Protein AF-A0A3B0PZ25-F1 (afdb_monomer_lite)

Secondary structure (DSSP, 8-state):
----------------------------PPPPPPPPPPPPPPPPPPPPPPPPPPPPP----------------------HHHHHHHHHHHHHHHHHHHHHHHHTTHHHHHHTTTT-HHHHHHHHHHHHHHHHHHH-TT--HHHHHHHHHHHHHHHHHHHHHHHHHHHHTHHHHHHHHHHHHHHHHHHHHHHH--SGGGHHHHHHHHHHHHHHHHHHHH-SS-TT--PPPHHHHHHHHHHHHHHT-HHHHHHHHHHHHHHHT-------GGG----SSS-SPPPTT------SS-TT-S--

Foldseek 3Di:
DDDDDDDDPPPPPPDPPDPPPDDDDDDDDDDDDDDDDDDDDDDDDDDDDDDDDDDDDDDDDDDDDDDDDDDDDDDPDPPVVVVVVVVQVVLQVVLLVLLVVLLVCLVVLLVVCLQAAQLSVQLVVLSVLSVVLSPDPPRHSVNSNVSSVSNVVSSVCSVVVVVVCCVVCVLLVVLLVLLVVLVVVLVVLLVVQPDPLCVVLNVQLCVLCVVSVVLVVCGQNHNVRDGDDSVVSVVSSVSNCVSSPPVVSVVSVVVSVCVVVDDDDDDDPVPDDDDDDPDDDPDPPDDDPDPPDDPPDPPD

Sequence (300 aa):
MKRKNILKFVSLLGIGSFVMLAAASCTQASTPTPTPTPTPTPTPTPTPTPNPEPKPNPGGGDTNNPPSGGMNGVDTNPGGGQGMMNATNQELVNAKKALSDLIGGESKTVELYADYAKIKADLTSAYAVAKTTSDSSTSTLDQVKTATSTLQTAINTAASDKEKFDQQNSQLLMAYKVLKDTLNKKEAIVMSLNQEKYSAILSEINAASSTAEEIVKQTLNPVNGNLPVVATLNAENTKILEAIKEEKINSEKSNADLFANYQLYKLDRTKLMSEGSNNTKQPGNYSFVAYASDIASPNW

Organism: Mycoplasmoides gallisepticum (NCBI:txid2096)

Structure (mmCIF, N/CA/C/O backbone):
data_AF-A0A3B0PZ25-F1
#
_entry.id   AF-A0A3B0PZ25-F1
#
loop_
_atom_site.group_PDB
_atom_site.id
_atom_site.type_symbol
_atom_site.label_atom_id
_atom_site.label_alt_id
_atom_site.label_comp_id
_atom_site.label_asym_id
_atom_site.label_entity_id
_atom_site.label_seq_id
_atom_site.pdbx_PDB_ins_code
_atom_site.Cartn_x
_atom_site.Cartn_y
_atom_site.Cartn_z
_atom_site.occupancy
_atom_site.B_iso_or_equiv
_atom_site.auth_seq_id
_atom_site.auth_comp_id
_atom_site.auth_asym_id
_atom_site.auth_atom_id
_atom_site.pdbx_PDB_model_num
ATOM 1 N N . MET A 1 1 ? -23.157 -48.059 17.971 1.00 41.38 1 MET A N 1
ATOM 2 C CA . MET A 1 1 ? -21.740 -47.635 17.884 1.00 41.38 1 MET A CA 1
ATOM 3 C C . MET A 1 1 ? -21.658 -46.325 17.111 1.00 41.38 1 MET A C 1
ATOM 5 O O . MET A 1 1 ? -22.152 -46.261 15.995 1.00 41.38 1 MET A O 1
ATOM 9 N N . LYS A 1 2 ? -21.111 -45.275 17.737 1.00 45.06 2 LYS A N 1
ATOM 10 C CA . LYS A 1 2 ? -20.964 -43.918 17.182 1.00 45.06 2 LYS A CA 1
ATOM 11 C C . LYS A 1 2 ? -19.983 -43.922 16.000 1.00 45.06 2 LYS A C 1
ATOM 13 O O . LYS A 1 2 ? -18.874 -44.424 16.156 1.00 45.06 2 LYS A O 1
ATOM 18 N N . ARG A 1 3 ? -20.335 -43.298 14.872 1.00 43.19 3 ARG A N 1
ATOM 19 C CA . ARG A 1 3 ? -19.356 -42.856 13.864 1.00 43.19 3 ARG A CA 1
ATOM 20 C C . ARG A 1 3 ? -19.432 -41.336 13.753 1.00 43.19 3 ARG A C 1
ATOM 22 O O . ARG A 1 3 ? -20.505 -40.773 13.577 1.00 43.19 3 ARG A O 1
ATOM 29 N N . LYS A 1 4 ? -18.286 -40.700 13.998 1.00 46.97 4 LYS A N 1
ATOM 30 C CA . LYS A 1 4 ? -18.075 -39.252 14.028 1.00 46.97 4 LYS A CA 1
ATOM 31 C C . LYS A 1 4 ? -18.011 -38.716 12.596 1.00 46.97 4 LYS A C 1
ATOM 33 O O . LYS A 1 4 ? -17.232 -39.228 11.797 1.00 46.97 4 LYS A O 1
ATOM 38 N N . ASN A 1 5 ? -18.775 -37.663 12.319 1.00 38.50 5 ASN A N 1
ATOM 39 C CA . ASN A 1 5 ? -18.601 -36.812 11.146 1.00 38.50 5 ASN A CA 1
ATOM 40 C C . ASN A 1 5 ? -17.310 -35.995 11.314 1.00 38.50 5 ASN A C 1
ATOM 42 O O . ASN A 1 5 ? -17.211 -35.210 12.255 1.00 38.50 5 ASN A O 1
ATOM 46 N N . ILE A 1 6 ? -16.339 -36.160 10.410 1.00 49.34 6 ILE A N 1
ATOM 47 C CA . ILE A 1 6 ? -15.282 -35.165 10.195 1.00 49.34 6 ILE A CA 1
ATOM 48 C C . ILE A 1 6 ? -15.697 -34.326 8.987 1.00 49.34 6 ILE A C 1
ATOM 50 O O . ILE A 1 6 ? -15.677 -34.763 7.838 1.00 49.34 6 ILE A O 1
ATOM 54 N N . LEU A 1 7 ? -16.147 -33.117 9.303 1.00 33.41 7 LEU A N 1
ATOM 55 C CA . LEU A 1 7 ? -16.393 -32.027 8.378 1.00 33.41 7 LEU A CA 1
ATOM 56 C C . LEU A 1 7 ? -15.020 -31.483 7.961 1.00 33.41 7 LEU A C 1
ATOM 58 O O . LEU A 1 7 ? -14.337 -30.841 8.757 1.00 33.41 7 LEU A O 1
ATOM 62 N N . LYS A 1 8 ? -14.572 -31.791 6.741 1.00 37.50 8 LYS A N 1
ATOM 63 C CA . LYS A 1 8 ? -13.398 -31.129 6.164 1.00 37.50 8 LYS A CA 1
ATOM 64 C C . LYS A 1 8 ? -13.836 -29.752 5.668 1.00 37.50 8 LYS A C 1
ATOM 66 O O . LYS A 1 8 ? -14.523 -29.652 4.658 1.00 37.50 8 LYS A O 1
ATOM 71 N N . PHE A 1 9 ? -13.437 -28.710 6.394 1.00 36.94 9 PHE A N 1
ATOM 72 C CA . PHE A 1 9 ? -13.411 -27.338 5.897 1.00 36.94 9 PHE A CA 1
ATOM 73 C C . PHE A 1 9 ? -12.482 -27.289 4.680 1.00 36.94 9 PHE A C 1
ATOM 75 O O . PHE A 1 9 ? -11.259 -27.305 4.817 1.00 36.94 9 PHE A O 1
ATOM 82 N N . VAL A 1 10 ? -13.059 -27.267 3.480 1.00 42.78 10 VAL A N 1
ATOM 83 C CA . VAL A 1 10 ? -12.335 -26.827 2.290 1.00 42.78 10 VAL A CA 1
ATOM 84 C C . VAL A 1 10 ? -12.277 -25.307 2.379 1.00 42.78 10 VAL A C 1
ATOM 86 O O . VAL A 1 10 ? -13.275 -24.617 2.194 1.00 42.78 10 VAL A O 1
ATOM 89 N N . SER A 1 11 ? -11.097 -24.819 2.755 1.00 37.53 11 SER A N 1
ATOM 90 C CA . SER A 1 11 ? -10.676 -23.428 2.639 1.00 37.53 11 SER A CA 1
ATOM 91 C C . SER A 1 11 ? -10.906 -22.954 1.204 1.00 37.53 11 SER A C 1
ATOM 93 O O . SER A 1 11 ? -10.182 -23.343 0.289 1.00 37.53 11 SER A O 1
ATOM 95 N N . LEU A 1 12 ? -11.941 -22.139 1.004 1.00 36.78 12 LEU A N 1
ATOM 96 C CA . LEU A 1 12 ? -12.205 -21.447 -0.251 1.00 36.78 12 LEU A CA 1
ATOM 97 C C . LEU A 1 12 ? -11.454 -20.107 -0.239 1.00 36.78 12 LEU A C 1
ATOM 99 O O . LEU A 1 12 ? -12.048 -19.033 -0.234 1.00 36.78 12 LEU A O 1
ATOM 103 N N . LEU A 1 13 ? -10.123 -20.179 -0.218 1.00 38.78 13 LEU A N 1
ATOM 104 C CA . LEU A 1 13 ? -9.269 -19.099 -0.707 1.00 38.78 13 LEU A CA 1
ATOM 105 C C . LEU A 1 13 ? -9.360 -19.143 -2.237 1.00 38.78 13 LEU A C 1
ATOM 107 O O . LEU A 1 13 ? -8.574 -19.795 -2.918 1.00 38.78 13 LEU A O 1
ATOM 111 N N . GLY A 1 14 ? -10.420 -18.525 -2.756 1.00 31.28 14 GLY A N 1
ATOM 112 C CA . GLY A 1 14 ? -10.656 -18.343 -4.181 1.00 31.28 14 GLY A CA 1
ATOM 113 C C . GLY A 1 14 ? -9.655 -17.346 -4.743 1.00 31.28 14 GLY A C 1
ATOM 114 O O . GLY A 1 14 ? -9.852 -16.137 -4.679 1.00 31.28 14 GLY A O 1
ATOM 115 N N . ILE A 1 15 ? -8.569 -17.889 -5.276 1.00 49.47 15 ILE A N 1
ATOM 116 C CA . ILE A 1 15 ? -7.560 -17.215 -6.079 1.00 49.47 15 ILE A CA 1
ATOM 117 C C . ILE A 1 15 ? -8.266 -16.693 -7.337 1.00 49.47 15 ILE A C 1
ATOM 119 O O . ILE A 1 15 ? -8.502 -17.436 -8.285 1.00 49.47 15 ILE A O 1
ATOM 123 N N . GLY A 1 16 ? -8.635 -15.416 -7.348 1.00 28.44 16 GLY A N 1
ATOM 124 C CA . GLY A 1 16 ? -9.106 -14.720 -8.544 1.00 28.44 16 GLY A CA 1
ATOM 125 C C . GLY A 1 16 ? -7.936 -14.300 -9.429 1.00 28.44 16 GLY A C 1
ATOM 126 O O . GLY A 1 16 ? -7.765 -13.116 -9.690 1.00 28.44 16 GLY A O 1
ATOM 127 N N . SER A 1 17 ? -7.101 -15.253 -9.847 1.00 44.41 17 SER A N 1
ATOM 128 C CA . SER A 1 17 ? -6.136 -15.047 -10.927 1.00 44.41 17 SER A CA 1
ATOM 129 C C . SER A 1 17 ? -6.852 -15.363 -12.237 1.00 44.41 17 SER A C 1
ATOM 131 O O . SER A 1 17 ? -6.875 -16.500 -12.698 1.00 44.41 17 SER A O 1
ATOM 133 N N . PHE A 1 18 ? -7.514 -14.355 -12.800 1.00 34.34 18 PHE A N 1
ATOM 134 C CA . PHE A 1 18 ? -8.002 -14.415 -14.171 1.00 34.34 18 PHE A CA 1
ATOM 135 C C . PHE A 1 18 ? -6.958 -13.767 -15.071 1.00 34.34 18 PHE A C 1
ATOM 137 O O . PHE A 1 18 ? -6.924 -12.551 -15.245 1.00 34.34 18 PHE A O 1
ATOM 144 N N . VAL A 1 19 ? -6.102 -14.605 -15.654 1.00 42.47 19 VAL A N 1
ATOM 145 C CA . VAL A 1 19 ? -5.421 -14.279 -16.907 1.00 42.47 19 VAL A CA 1
ATOM 146 C C . VAL A 1 19 ? -6.505 -14.239 -17.984 1.00 42.47 19 VAL A C 1
ATOM 148 O O . VAL A 1 19 ? -6.947 -15.271 -18.483 1.00 42.47 19 VAL A O 1
ATOM 151 N N . MET A 1 20 ? -6.984 -13.038 -18.298 1.00 40.00 20 MET A N 1
ATOM 152 C CA . MET A 1 20 ? -7.797 -12.788 -19.486 1.00 40.00 20 MET A CA 1
ATOM 153 C C . MET A 1 20 ? -6.865 -12.724 -20.698 1.00 40.00 20 MET A C 1
ATOM 155 O O . MET A 1 20 ? -6.216 -11.712 -20.956 1.00 40.00 20 MET A O 1
ATOM 159 N N . LEU A 1 21 ? -6.817 -13.825 -21.447 1.00 43.06 21 LEU A N 1
ATOM 160 C CA . LEU A 1 21 ? -6.397 -13.845 -22.843 1.00 43.06 21 LEU A CA 1
ATOM 161 C C . LEU A 1 21 ? -7.448 -13.067 -23.654 1.00 43.06 21 LEU A C 1
ATOM 163 O O . LEU A 1 21 ? -8.495 -13.609 -24.005 1.00 43.06 21 LEU A O 1
ATOM 167 N N . ALA A 1 22 ? -7.204 -11.780 -23.896 1.00 37.84 22 ALA A N 1
ATOM 168 C CA . ALA A 1 22 ? -8.099 -10.942 -24.684 1.00 37.84 22 ALA A CA 1
ATOM 169 C C . ALA A 1 22 ? -7.850 -11.167 -26.183 1.00 37.84 22 ALA A C 1
ATOM 171 O O . ALA A 1 22 ? -6.863 -10.702 -26.751 1.00 37.84 22 ALA A O 1
ATOM 172 N N . ALA A 1 23 ? -8.776 -11.881 -26.822 1.00 37.44 23 ALA A N 1
ATOM 173 C CA . ALA A 1 23 ? -8.985 -11.800 -28.258 1.00 37.44 23 ALA A CA 1
ATOM 174 C C . ALA A 1 23 ? -9.422 -10.370 -28.621 1.00 37.44 23 ALA A C 1
ATOM 176 O O . ALA A 1 23 ? -10.307 -9.800 -27.981 1.00 37.44 23 ALA A O 1
ATOM 177 N N . ALA A 1 24 ? -8.800 -9.796 -29.650 1.00 45.59 24 ALA A N 1
ATOM 178 C CA . ALA A 1 24 ? -9.158 -8.493 -30.188 1.00 45.59 24 ALA A CA 1
ATOM 179 C C . ALA A 1 24 ? -10.625 -8.489 -30.655 1.00 45.59 24 ALA A C 1
ATOM 181 O O . ALA A 1 24 ? -11.015 -9.220 -31.563 1.00 45.59 24 ALA A O 1
ATOM 182 N N . SER A 1 25 ? -11.449 -7.648 -30.040 1.00 41.09 25 SER A N 1
ATOM 183 C CA . SER A 1 25 ? -12.743 -7.239 -30.582 1.00 41.09 25 SER A CA 1
ATOM 184 C C . SER A 1 25 ? -12.907 -5.750 -30.323 1.00 41.09 25 SER A C 1
ATOM 186 O O . SER A 1 25 ? -12.974 -5.299 -29.183 1.00 41.09 25 SER A O 1
ATOM 188 N N . CYS A 1 26 ? -12.891 -4.980 -31.409 1.00 46.94 26 CYS A N 1
ATOM 189 C CA . CYS A 1 26 ? -13.075 -3.539 -31.406 1.00 46.94 26 CYS A CA 1
ATOM 190 C C . CYS A 1 26 ? -14.488 -3.187 -30.927 1.00 46.94 26 CYS A C 1
ATOM 192 O O . CYS A 1 26 ? -15.454 -3.329 -31.672 1.00 46.94 26 CYS A O 1
ATOM 194 N N . THR A 1 27 ? -14.602 -2.658 -29.714 1.00 46.72 27 THR A N 1
ATOM 195 C CA . THR A 1 27 ? -15.778 -1.902 -29.273 1.00 46.72 27 THR A CA 1
ATOM 196 C C . THR A 1 27 ? -15.322 -0.505 -28.879 1.00 46.72 27 THR A C 1
ATOM 198 O O . THR A 1 27 ? -14.552 -0.345 -27.934 1.00 46.72 27 THR A O 1
ATOM 201 N N . GLN A 1 28 ? -15.758 0.502 -29.641 1.00 51.31 28 GLN A N 1
ATOM 202 C CA . GLN A 1 28 ? -15.502 1.914 -29.359 1.00 51.31 28 GLN A CA 1
ATOM 203 C C . GLN A 1 28 ? -16.098 2.275 -27.993 1.00 51.31 28 GLN A C 1
ATOM 205 O O . GLN A 1 28 ? -17.314 2.221 -27.812 1.00 51.31 28 GLN A O 1
ATOM 210 N N . ALA A 1 29 ? -15.243 2.632 -27.036 1.00 51.38 29 ALA A N 1
ATOM 211 C CA . ALA A 1 29 ? -15.665 3.174 -25.753 1.00 51.38 29 ALA A CA 1
ATOM 212 C C . ALA A 1 29 ? -15.976 4.668 -25.920 1.00 51.38 29 ALA A C 1
ATOM 214 O O . ALA A 1 29 ? -15.112 5.457 -26.299 1.00 51.38 29 ALA A O 1
ATOM 215 N N . SER A 1 30 ? -17.223 5.050 -25.647 1.00 55.06 30 SER A N 1
ATOM 216 C CA . SER A 1 30 ? -17.663 6.441 -25.572 1.00 55.06 30 SER A CA 1
ATOM 217 C C . SER A 1 30 ? -16.922 7.173 -24.452 1.00 55.06 30 SER A C 1
ATOM 219 O O . SER A 1 30 ? -16.984 6.767 -23.291 1.00 55.06 30 SER A O 1
ATOM 221 N N . THR A 1 31 ? -16.240 8.258 -24.805 1.00 65.88 31 THR A N 1
ATOM 222 C CA . THR A 1 31 ? -15.552 9.171 -23.890 1.00 65.88 31 THR A CA 1
ATOM 223 C C . THR A 1 31 ? -16.550 9.802 -22.909 1.00 65.88 31 THR A C 1
ATOM 225 O O . THR A 1 31 ? -17.523 10.411 -23.357 1.00 65.88 31 THR A O 1
ATOM 228 N N . PRO A 1 32 ? -16.349 9.691 -21.582 1.00 59.75 32 PRO A N 1
ATOM 229 C CA . PRO A 1 32 ? -17.205 10.372 -20.620 1.00 59.75 32 PRO A CA 1
ATOM 230 C C . PRO A 1 32 ? -16.958 11.887 -20.651 1.00 59.75 32 PRO A C 1
ATOM 232 O O . PRO A 1 32 ? -15.817 12.352 -20.624 1.00 59.75 32 PRO A O 1
ATOM 235 N N . THR A 1 33 ? -18.044 12.657 -20.700 1.00 64.19 33 THR A N 1
ATOM 236 C CA . THR A 1 33 ? -18.041 14.121 -20.596 1.00 64.19 33 THR A CA 1
ATOM 237 C C . THR A 1 33 ? -17.522 14.545 -19.215 1.00 64.19 33 THR A C 1
ATOM 239 O O . THR A 1 33 ? -18.000 14.009 -18.214 1.00 64.19 33 THR A O 1
ATOM 242 N N . PRO A 1 34 ? -16.576 15.497 -19.116 1.00 67.06 34 PRO A N 1
ATOM 243 C CA . PRO A 1 34 ? -16.050 15.938 -17.829 1.00 67.06 34 PRO A CA 1
ATOM 244 C C . PRO A 1 34 ? -17.137 16.625 -16.992 1.00 67.06 34 PRO A C 1
ATOM 246 O O . PRO A 1 34 ? -17.779 17.580 -17.432 1.00 67.06 34 PRO A O 1
ATOM 249 N N . THR A 1 35 ? -17.322 16.137 -15.767 1.00 66.62 35 THR A N 1
ATOM 250 C CA . THR A 1 35 ? -18.183 16.752 -14.752 1.00 66.62 35 THR A CA 1
ATOM 251 C C . THR A 1 35 ? -17.533 18.049 -14.258 1.00 66.62 35 THR A C 1
ATOM 253 O O . THR A 1 35 ? -16.350 18.022 -13.909 1.00 66.62 35 THR A O 1
ATOM 256 N N . PRO A 1 36 ? -18.251 19.186 -14.209 1.00 71.12 36 PRO A N 1
ATOM 257 C CA . PRO A 1 36 ? -17.683 20.441 -13.730 1.00 71.12 36 PRO A CA 1
ATOM 258 C C . PRO A 1 36 ? -17.260 20.329 -12.261 1.00 71.12 36 PRO A C 1
ATOM 260 O O . PRO A 1 36 ? -18.027 19.884 -11.405 1.00 71.12 36 PRO A O 1
ATOM 263 N N . THR A 1 37 ? -16.030 20.752 -11.981 1.00 70.81 37 THR A N 1
ATOM 264 C CA . THR A 1 37 ? -15.460 20.811 -10.634 1.00 70.81 37 THR A CA 1
ATOM 265 C C . THR A 1 37 ? -16.228 21.834 -9.790 1.00 70.81 37 THR A C 1
ATOM 267 O O . THR A 1 37 ? -16.365 22.981 -10.226 1.00 70.81 37 THR A O 1
ATOM 270 N N . PRO A 1 38 ? -16.728 21.475 -8.593 1.00 69.44 38 PRO A N 1
ATOM 271 C CA . PRO A 1 38 ? -17.403 22.427 -7.722 1.00 69.44 38 PRO A CA 1
ATOM 272 C C . PRO A 1 38 ? -16.429 23.513 -7.249 1.00 69.44 38 PRO A C 1
ATOM 274 O O . PRO A 1 38 ? -15.342 23.229 -6.744 1.00 69.44 38 PRO A O 1
ATOM 277 N N . THR A 1 39 ? -16.840 24.767 -7.419 1.00 71.31 39 THR A N 1
ATOM 278 C CA . THR A 1 39 ? -16.127 25.957 -6.950 1.00 71.31 39 THR A CA 1
ATOM 279 C C . THR A 1 39 ? -16.045 25.946 -5.418 1.00 71.31 39 THR A C 1
ATOM 281 O O . THR A 1 39 ? -17.066 25.698 -4.772 1.00 71.31 39 THR A O 1
ATOM 284 N N . PRO A 1 40 ? -14.878 26.219 -4.805 1.00 73.12 40 PRO A N 1
ATOM 285 C CA . PRO A 1 40 ? -14.757 26.249 -3.352 1.00 73.12 40 PRO A CA 1
ATOM 286 C C . PRO A 1 40 ? -15.623 27.363 -2.754 1.00 73.12 40 PRO A C 1
ATOM 288 O O . PRO A 1 40 ? -15.497 28.538 -3.104 1.00 73.12 40 PRO A O 1
ATOM 291 N N . THR A 1 41 ? -16.504 26.977 -1.834 1.00 70.50 41 THR A N 1
ATOM 292 C CA . THR A 1 41 ? -17.321 27.890 -1.032 1.00 70.50 41 THR A CA 1
ATOM 293 C C . THR A 1 41 ? -16.414 28.664 -0.068 1.00 70.50 41 THR A C 1
ATOM 295 O O . THR A 1 41 ? -15.588 28.037 0.600 1.00 70.50 41 THR A O 1
ATOM 298 N N . PRO A 1 42 ? -16.532 30.001 0.037 1.00 74.62 42 PRO A N 1
ATOM 299 C CA . PRO A 1 42 ? -15.708 30.786 0.948 1.00 74.62 42 PRO A CA 1
ATOM 300 C C . PRO A 1 42 ? -15.934 30.364 2.402 1.00 74.62 42 PRO A C 1
ATOM 302 O O . PRO A 1 42 ? -17.068 30.220 2.863 1.00 74.62 42 PRO A O 1
ATOM 305 N N . THR A 1 43 ? -14.830 30.176 3.121 1.00 69.12 43 THR A N 1
ATOM 306 C CA . THR A 1 43 ? -14.812 29.837 4.543 1.00 69.12 43 THR A CA 1
ATOM 307 C C . THR A 1 43 ? -15.411 30.991 5.357 1.00 69.12 43 THR A C 1
ATOM 309 O O . THR A 1 43 ? -14.936 32.122 5.220 1.00 69.12 43 THR A O 1
ATOM 312 N N . PRO A 1 44 ? -16.432 30.757 6.202 1.00 73.31 44 PRO A N 1
ATOM 313 C CA . PRO A 1 44 ? -16.992 31.806 7.042 1.00 73.31 44 PRO A CA 1
ATOM 314 C C . PRO A 1 44 ? -15.962 32.290 8.068 1.00 73.31 44 PRO A C 1
ATOM 316 O O . PRO A 1 44 ? -15.313 31.502 8.758 1.00 73.31 44 PRO A O 1
ATOM 319 N N . THR A 1 45 ? -15.829 33.611 8.157 1.00 68.75 45 THR A N 1
ATOM 320 C CA . THR A 1 45 ? -14.996 34.320 9.128 1.00 68.75 45 THR A CA 1
ATOM 321 C C . THR A 1 45 ? -15.486 34.029 10.553 1.00 68.75 45 THR A C 1
ATOM 323 O O . THR A 1 45 ? -16.693 34.112 10.795 1.00 68.75 45 THR A O 1
ATOM 326 N N . PRO A 1 46 ? -14.602 33.706 11.514 1.00 71.75 46 PRO A N 1
ATOM 327 C CA . PRO A 1 46 ? -15.014 33.441 12.886 1.00 71.75 46 PRO A CA 1
ATOM 328 C C . PRO A 1 46 ? -15.626 34.692 13.530 1.00 71.75 46 PRO A C 1
ATOM 330 O O . PRO A 1 46 ? -15.008 35.755 13.588 1.00 71.75 46 PRO A O 1
ATOM 333 N N . THR A 1 47 ? -16.851 34.545 14.032 1.00 65.69 47 THR A N 1
ATOM 334 C CA . THR A 1 47 ? -17.521 35.520 14.899 1.00 65.69 47 THR A CA 1
ATOM 335 C C . THR A 1 47 ? -16.763 35.666 16.223 1.00 65.69 47 THR A C 1
ATOM 337 O O . THR A 1 47 ? -16.416 34.648 16.828 1.00 65.69 47 THR A O 1
ATOM 340 N N . PRO A 1 48 ? -16.518 36.897 16.707 1.00 69.81 48 PRO A N 1
ATOM 341 C CA . PRO A 1 48 ? -15.841 37.125 17.978 1.00 69.81 48 PRO A CA 1
ATOM 342 C C . PRO A 1 48 ? -16.656 36.569 19.153 1.00 69.81 48 PRO A C 1
ATOM 344 O O . PRO A 1 48 ? -17.867 36.768 19.251 1.00 69.81 48 PRO A O 1
ATOM 347 N N . THR A 1 49 ? -15.965 35.874 20.052 1.00 61.41 49 THR A N 1
ATOM 348 C CA . THR A 1 49 ? -16.492 35.349 21.316 1.00 61.41 49 THR A CA 1
ATOM 349 C C . THR A 1 49 ? -16.961 36.480 22.241 1.00 61.41 49 THR A C 1
ATOM 351 O O . THR A 1 49 ? -16.189 37.416 22.472 1.00 61.41 49 THR A O 1
ATOM 354 N N . PRO A 1 50 ? -18.177 36.399 22.816 1.00 65.75 50 PRO A N 1
ATOM 355 C CA . PRO A 1 50 ? -18.638 37.338 23.834 1.00 65.75 50 PRO A CA 1
ATOM 356 C C . PRO A 1 50 ? -17.760 37.303 25.093 1.00 65.75 50 PRO A C 1
ATOM 358 O O . PRO A 1 50 ? -17.361 36.239 25.568 1.00 65.75 50 PRO A O 1
ATOM 361 N N . ASN A 1 51 ? -17.483 38.495 25.619 1.00 62.22 51 ASN A N 1
ATOM 362 C CA . ASN A 1 51 ? -16.759 38.759 26.861 1.00 62.22 51 ASN A CA 1
ATOM 363 C C . ASN A 1 51 ? -17.459 38.099 28.073 1.00 62.22 51 ASN A C 1
ATOM 365 O O . ASN A 1 51 ? -18.681 38.214 28.176 1.00 62.22 51 ASN A O 1
ATOM 369 N N . PRO A 1 52 ? -16.739 37.444 29.004 1.00 65.88 52 PRO A N 1
ATOM 370 C CA . PRO A 1 52 ? -17.345 36.907 30.220 1.00 65.88 52 PRO A CA 1
ATOM 371 C C . PRO A 1 52 ? -17.912 38.015 31.125 1.00 65.88 52 PRO A C 1
ATOM 373 O O . PRO A 1 52 ? -17.235 38.994 31.441 1.00 65.88 52 PRO A O 1
ATOM 376 N N . GLU A 1 53 ? -19.165 37.833 31.551 1.00 62.81 53 GLU A N 1
ATOM 377 C CA . GLU A 1 53 ? -19.846 38.684 32.533 1.00 62.81 53 GLU A CA 1
ATOM 378 C C . GLU A 1 53 ? -19.145 38.662 33.910 1.00 62.81 53 GLU A C 1
ATOM 380 O O . GLU A 1 53 ? -18.584 37.635 34.313 1.00 62.81 53 GLU A O 1
ATOM 385 N N . PRO A 1 54 ? -19.184 39.775 34.672 1.00 60.75 54 PRO A N 1
ATOM 386 C CA . PRO A 1 54 ? -18.588 39.844 35.999 1.00 60.75 54 PRO A CA 1
ATOM 387 C C . PRO A 1 54 ? -19.347 38.995 37.029 1.00 60.75 54 PRO A C 1
ATOM 389 O O . PRO A 1 54 ? -20.571 39.022 37.134 1.00 60.75 54 PRO A O 1
ATOM 392 N N . LYS A 1 55 ? -18.573 38.280 37.846 1.00 55.09 55 LYS A N 1
ATOM 393 C CA . LYS A 1 55 ? -19.019 37.440 38.965 1.00 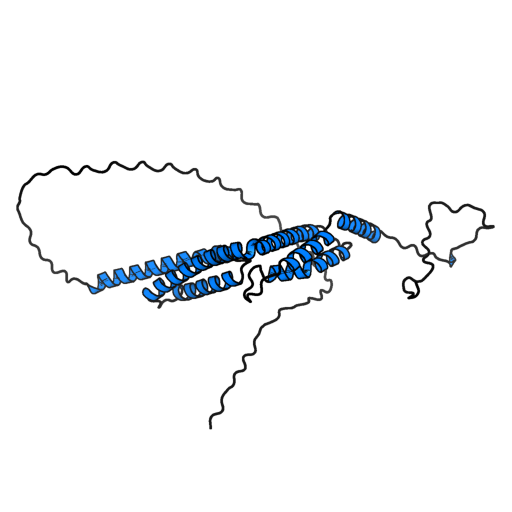55.09 55 LYS A CA 1
ATOM 394 C C . LYS A 1 55 ? -19.735 38.277 40.048 1.00 55.09 55 LYS A C 1
ATOM 396 O O . LYS A 1 55 ? -19.190 39.314 40.432 1.00 55.09 55 LYS A O 1
ATOM 401 N N . PRO A 1 56 ? -20.875 37.833 40.617 1.00 54.00 56 PRO A N 1
ATOM 402 C CA . PRO A 1 56 ? -21.503 38.528 41.737 1.00 54.00 56 PRO A CA 1
ATOM 403 C C . PRO A 1 56 ? -20.673 38.404 43.022 1.00 54.00 56 PRO A C 1
ATOM 405 O O . PRO A 1 56 ? -20.215 37.323 43.395 1.00 54.00 56 PRO A O 1
ATOM 408 N N . ASN A 1 57 ? -20.511 39.541 43.691 1.00 49.34 57 ASN A N 1
ATOM 409 C CA . ASN A 1 57 ? -19.918 39.715 45.012 1.00 49.34 57 ASN A CA 1
ATOM 410 C C . ASN A 1 57 ? -20.813 39.086 46.107 1.00 49.34 57 ASN A C 1
ATOM 412 O O . ASN A 1 57 ? -21.999 39.415 46.144 1.00 49.34 57 ASN A O 1
ATOM 416 N N . PRO A 1 58 ? -20.307 38.231 47.016 1.00 51.12 58 PRO A N 1
ATOM 417 C CA . PRO A 1 58 ? -21.080 37.765 48.159 1.00 51.12 58 PRO A CA 1
ATOM 418 C C . PRO A 1 58 ? -20.841 38.698 49.354 1.00 51.12 58 PRO A C 1
ATOM 420 O O . PRO A 1 58 ? -19.812 38.620 50.022 1.00 51.12 58 PRO A O 1
ATOM 423 N N . GLY A 1 59 ? -21.796 39.581 49.641 1.00 44.28 59 GLY A N 1
ATOM 424 C CA . GLY A 1 59 ? -21.756 40.429 50.832 1.00 44.28 59 GLY A CA 1
ATOM 425 C C . GLY A 1 59 ? -23.145 40.690 51.406 1.00 44.28 59 GLY A C 1
ATOM 426 O O . GLY A 1 59 ? -23.972 41.250 50.699 1.00 44.28 59 GLY A O 1
ATOM 427 N N . GLY A 1 60 ? -23.330 40.310 52.682 1.00 40.88 60 GLY A N 1
ATOM 428 C CA . GLY A 1 60 ? -24.364 40.767 53.636 1.00 40.88 60 GLY A CA 1
ATOM 429 C C . GLY A 1 60 ? -25.809 40.395 53.278 1.00 40.88 60 GLY A C 1
ATOM 430 O O . GLY A 1 60 ? -26.314 40.799 52.248 1.00 40.88 60 GLY A O 1
ATOM 431 N N . GLY A 1 61 ? -26.550 39.589 54.041 1.00 44.84 61 GLY A N 1
ATOM 432 C CA . GLY A 1 61 ? -26.810 39.737 55.470 1.00 44.84 61 GLY A CA 1
ATOM 433 C C . GLY A 1 61 ? -27.981 40.700 55.677 1.00 44.84 61 GLY A C 1
ATOM 434 O O . GLY A 1 61 ? -27.748 41.895 55.610 1.00 44.84 61 GLY A O 1
ATOM 435 N N . ASP A 1 62 ? -29.202 40.195 55.891 1.00 40.19 62 ASP A N 1
ATOM 436 C CA . ASP A 1 62 ? -30.061 40.553 57.034 1.00 40.19 62 ASP A CA 1
ATOM 437 C C . ASP A 1 62 ? -31.352 39.700 57.060 1.00 40.19 62 ASP A C 1
ATOM 439 O O . ASP A 1 62 ? -31.852 39.204 56.054 1.00 40.19 62 ASP A O 1
ATOM 443 N N . THR A 1 63 ? -31.808 39.529 58.289 1.00 47.53 63 THR A N 1
ATOM 444 C CA . THR A 1 63 ? -32.934 38.855 58.924 1.00 47.53 63 THR A CA 1
ATOM 445 C C . THR A 1 63 ? -34.339 39.146 58.365 1.00 47.53 63 THR A C 1
ATOM 447 O O . THR A 1 63 ? -34.631 40.244 57.901 1.00 47.53 63 THR A O 1
ATOM 450 N N . ASN A 1 64 ? -35.253 38.167 58.482 1.00 41.56 64 ASN A N 1
ATOM 451 C CA . ASN A 1 64 ? -36.469 38.215 59.327 1.00 41.56 64 ASN A CA 1
ATOM 452 C C . ASN A 1 64 ? -37.506 37.126 58.944 1.00 41.56 64 ASN A C 1
ATOM 454 O O . ASN A 1 64 ? -37.673 36.764 57.785 1.00 41.56 64 ASN A O 1
ATOM 458 N N . ASN A 1 65 ? -38.154 36.581 59.977 1.00 43.78 65 ASN A N 1
ATOM 459 C CA . ASN A 1 65 ? -39.060 35.416 60.023 1.00 43.78 65 ASN A CA 1
ATOM 460 C C . ASN A 1 65 ? -40.554 35.802 59.711 1.00 43.78 65 ASN A C 1
ATOM 462 O O . ASN A 1 65 ? -40.784 36.956 59.366 1.00 43.78 65 ASN A O 1
ATOM 466 N N . PRO A 1 66 ? -41.574 34.907 59.825 1.00 64.38 66 PRO A N 1
ATOM 467 C CA . PRO A 1 66 ? -42.564 34.471 58.815 1.00 64.38 66 PRO A CA 1
ATOM 468 C C . PRO A 1 66 ? -43.968 35.116 59.136 1.00 64.38 66 PRO A C 1
ATOM 470 O O . PRO A 1 66 ? -43.912 36.192 59.731 1.00 64.38 66 PRO A O 1
ATOM 473 N N . PRO A 1 67 ? -45.214 34.607 58.863 1.00 57.62 67 PRO A N 1
ATOM 474 C CA . PRO A 1 67 ? -45.713 33.250 58.546 1.00 57.62 67 PRO A CA 1
ATOM 475 C C . PRO A 1 67 ? -46.780 33.158 57.421 1.00 57.62 67 PRO A C 1
ATOM 477 O O . PRO A 1 67 ? -47.303 34.161 56.949 1.00 57.62 67 PRO A O 1
ATOM 480 N N . SER A 1 68 ? -47.172 31.924 57.069 1.00 39.12 68 SER A N 1
ATOM 481 C CA . SER A 1 68 ? -48.582 31.477 56.967 1.00 39.12 68 SER A CA 1
ATOM 482 C C . SER A 1 68 ? -48.873 30.565 55.765 1.00 39.12 68 SER A C 1
ATOM 484 O O . SER A 1 68 ? -48.754 30.973 54.617 1.00 39.12 68 SER A O 1
ATOM 486 N N . GLY A 1 69 ? -49.365 29.360 56.080 1.00 38.31 69 GLY A N 1
ATOM 487 C CA . GLY A 1 69 ? -50.584 28.815 55.474 1.00 38.31 69 GLY A CA 1
ATOM 488 C C . GLY A 1 69 ? -50.448 28.008 54.183 1.00 38.31 69 GLY A C 1
ATOM 489 O O . GLY A 1 69 ? -50.229 28.564 53.115 1.00 38.31 69 GLY A O 1
ATOM 490 N N . GLY A 1 70 ? -50.740 26.705 54.263 1.00 35.91 70 GLY A N 1
ATOM 491 C CA . GLY A 1 70 ? -51.160 25.945 53.083 1.00 35.91 70 GLY A CA 1
ATOM 492 C C . GLY A 1 70 ? -50.869 24.452 53.124 1.00 35.91 70 GLY A C 1
ATOM 493 O O . GLY A 1 70 ? -50.054 23.965 52.351 1.00 35.91 70 GLY A O 1
ATOM 494 N N . MET A 1 71 ? -51.561 23.712 53.993 1.00 49.19 71 MET A N 1
ATOM 495 C CA . MET A 1 71 ? -51.799 22.286 53.755 1.00 49.19 71 MET A CA 1
ATOM 496 C C . MET A 1 71 ? -52.565 22.129 52.441 1.00 49.19 71 MET A C 1
ATOM 498 O O . MET A 1 71 ? -53.565 22.814 52.261 1.00 49.19 71 MET A O 1
ATOM 502 N N . ASN A 1 72 ? -52.132 21.208 51.582 1.00 43.72 72 ASN A N 1
ATOM 503 C CA . ASN A 1 72 ? -53.017 20.338 50.810 1.00 43.72 72 ASN A CA 1
ATOM 504 C C . ASN A 1 72 ? -52.215 19.114 50.371 1.00 43.72 72 ASN A C 1
ATOM 506 O O . ASN A 1 72 ? -51.422 19.164 49.432 1.00 43.72 72 ASN A O 1
ATOM 510 N N . GLY A 1 73 ? -52.425 18.021 51.103 1.00 48.16 73 GLY A N 1
ATOM 511 C CA . GLY A 1 73 ? -52.101 16.691 50.630 1.00 48.16 73 GLY A CA 1
ATOM 512 C C . GLY A 1 73 ? -52.966 16.379 49.417 1.00 48.16 73 GLY A C 1
ATOM 513 O O . GLY A 1 73 ? -54.192 16.453 49.480 1.00 48.16 73 GLY A O 1
ATOM 514 N N . VAL A 1 74 ? -52.312 16.035 48.318 1.00 42.94 74 VAL A N 1
ATOM 515 C CA . VAL A 1 74 ? -52.913 15.194 47.296 1.00 42.94 74 VAL A CA 1
ATOM 516 C C . VAL A 1 74 ? -51.988 14.003 47.184 1.00 42.94 74 VAL A C 1
ATOM 518 O O . VAL A 1 74 ? -50.818 14.138 46.829 1.00 42.94 74 VAL A O 1
ATOM 521 N N . ASP A 1 75 ? -52.522 12.855 47.572 1.00 50.47 75 ASP A N 1
ATOM 522 C CA . ASP A 1 75 ? -51.920 11.546 47.421 1.00 50.47 75 ASP A CA 1
ATOM 523 C C . ASP A 1 75 ? -51.588 11.291 45.945 1.00 50.47 75 ASP A C 1
ATOM 525 O O . ASP A 1 75 ? -52.371 10.715 45.193 1.00 50.47 75 ASP A O 1
ATOM 529 N N . THR A 1 76 ? -50.402 11.699 45.502 1.00 49.09 76 THR A N 1
ATOM 530 C CA . THR A 1 76 ? -49.771 11.096 44.332 1.00 49.09 76 THR A CA 1
ATOM 531 C C . THR A 1 76 ? -48.802 10.051 44.844 1.00 49.09 76 THR A C 1
ATOM 533 O O . THR A 1 76 ? -47.650 10.342 45.164 1.00 49.09 76 THR A O 1
ATOM 536 N N . ASN A 1 77 ? -49.317 8.828 44.945 1.00 48.94 77 ASN A N 1
ATOM 537 C CA . ASN A 1 77 ? -48.548 7.593 44.895 1.00 48.94 77 ASN A CA 1
ATOM 538 C C . ASN A 1 77 ? -47.261 7.801 44.064 1.00 48.94 77 ASN A C 1
ATOM 540 O O . ASN A 1 77 ? -47.372 8.080 42.864 1.00 48.94 77 ASN A O 1
ATOM 544 N N . PRO A 1 78 ? -46.052 7.717 44.648 1.00 51.09 78 PRO A N 1
ATOM 545 C CA . PRO A 1 78 ? -44.841 7.865 43.872 1.00 51.09 78 PRO A CA 1
ATOM 546 C C . PRO A 1 78 ? -44.725 6.602 43.028 1.00 51.09 78 PRO A C 1
ATOM 548 O O . PRO A 1 78 ? -44.346 5.537 43.512 1.00 51.09 78 PRO A O 1
ATOM 551 N N . GLY A 1 79 ? -45.057 6.721 41.744 1.00 48.81 79 GLY A N 1
ATOM 552 C CA . GLY A 1 79 ? -44.693 5.758 40.713 1.00 48.81 79 GLY A CA 1
ATOM 553 C C . GLY A 1 79 ? -43.171 5.691 40.565 1.00 48.81 79 GLY A C 1
ATOM 554 O O . GLY A 1 79 ? -42.628 6.047 39.523 1.00 48.81 79 GLY A O 1
ATOM 555 N N . GLY A 1 80 ? -42.465 5.244 41.608 1.00 53.19 80 GLY A N 1
ATOM 556 C CA . GLY A 1 80 ? -41.008 5.150 41.657 1.00 53.19 80 GLY A CA 1
ATOM 557 C C . GLY A 1 80 ? -40.446 4.203 40.596 1.00 53.19 80 GLY A C 1
ATOM 558 O O . GLY A 1 80 ? -39.293 4.337 40.205 1.00 53.19 80 GLY A O 1
ATOM 559 N N . GLY A 1 81 ? -41.277 3.298 40.064 1.00 56.94 81 GLY A N 1
ATOM 560 C CA . GLY A 1 81 ? -40.911 2.403 38.966 1.00 56.94 81 GLY A CA 1
ATOM 561 C C . GLY A 1 81 ? -40.931 3.051 37.575 1.00 56.94 81 GLY A C 1
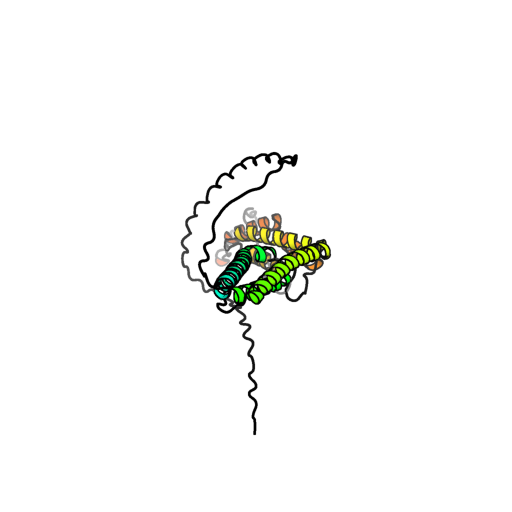ATOM 562 O O . GLY A 1 81 ? -40.055 2.760 36.769 1.00 56.94 81 GLY A O 1
ATOM 563 N N . GLN A 1 82 ? -41.881 3.947 37.274 1.00 56.78 82 GLN A N 1
ATOM 564 C CA . GLN A 1 82 ? -42.015 4.535 35.928 1.00 56.78 82 GLN A CA 1
ATOM 565 C C . GLN A 1 82 ? -41.020 5.675 35.679 1.00 56.78 82 GLN A C 1
ATOM 567 O O . GLN A 1 82 ? -40.465 5.768 34.586 1.00 56.78 82 GLN A O 1
ATOM 572 N N . GLY A 1 83 ? -40.738 6.502 36.694 1.00 61.66 83 GLY A N 1
ATOM 573 C CA . GLY A 1 83 ? -39.722 7.557 36.597 1.00 61.66 83 GLY A CA 1
ATOM 574 C C . GLY A 1 83 ? -38.309 7.000 36.391 1.00 61.66 83 GLY A C 1
ATOM 575 O O . GLY A 1 83 ? -37.589 7.462 35.508 1.00 61.66 83 GLY A O 1
ATOM 576 N N . MET A 1 84 ? -37.940 5.951 37.140 1.00 61.81 84 MET A N 1
ATOM 577 C CA . MET A 1 84 ? -36.656 5.263 36.954 1.00 61.81 84 MET A CA 1
ATOM 578 C C . MET A 1 84 ? -36.578 4.526 35.616 1.00 61.81 84 MET A C 1
ATOM 580 O O . MET A 1 84 ? -35.570 4.646 34.929 1.00 61.81 84 MET A O 1
ATOM 584 N N . MET A 1 85 ? -37.635 3.818 35.200 1.00 62.19 85 MET A N 1
ATOM 585 C CA . MET A 1 85 ? -37.637 3.109 33.915 1.00 62.19 85 MET A CA 1
ATOM 586 C C . MET A 1 85 ? -37.501 4.076 32.727 1.00 62.19 85 MET A C 1
ATOM 588 O O . MET A 1 85 ? -36.799 3.768 31.767 1.00 62.19 85 MET A O 1
ATOM 592 N N . ASN A 1 86 ? -38.092 5.275 32.810 1.00 77.44 86 ASN A N 1
ATOM 593 C CA . ASN A 1 86 ? -37.905 6.323 31.805 1.00 77.44 86 ASN A CA 1
ATOM 594 C C . ASN A 1 86 ? -36.453 6.850 31.778 1.00 77.44 86 ASN A C 1
ATOM 596 O O . ASN A 1 86 ? -35.861 6.967 30.707 1.00 77.44 86 ASN A O 1
ATOM 600 N N . ALA A 1 87 ? -35.840 7.084 32.945 1.00 81.06 87 ALA A N 1
ATOM 601 C CA . ALA A 1 87 ? -34.440 7.511 33.035 1.00 81.06 87 ALA A CA 1
ATOM 602 C C . ALA A 1 87 ? -33.460 6.453 32.488 1.00 81.06 87 ALA A C 1
ATOM 604 O O . ALA A 1 87 ? -32.586 6.782 31.688 1.00 81.06 87 ALA A O 1
ATOM 605 N N . THR A 1 88 ? -33.639 5.173 32.836 1.00 77.69 88 THR A N 1
ATOM 606 C CA . THR A 1 88 ? -32.801 4.073 32.325 1.00 77.69 88 THR A CA 1
ATOM 607 C C . THR A 1 88 ? -32.964 3.878 30.815 1.00 77.69 88 THR A C 1
ATOM 609 O O . THR A 1 88 ? -31.979 3.648 30.110 1.00 77.69 88 THR A O 1
ATOM 612 N N . ASN A 1 89 ? -34.184 4.028 30.289 1.00 84.94 89 ASN A N 1
ATOM 613 C CA . ASN A 1 89 ? -34.427 3.997 28.846 1.00 84.94 89 ASN A CA 1
ATOM 614 C C . ASN A 1 89 ? -33.732 5.165 28.134 1.00 84.94 89 ASN A C 1
ATOM 616 O O . ASN A 1 89 ? -33.113 4.963 27.088 1.00 84.94 89 ASN A O 1
ATOM 620 N N . GLN A 1 90 ? -33.767 6.367 28.715 1.00 92.69 90 GLN A N 1
ATOM 621 C CA . GLN A 1 90 ? -33.068 7.527 28.168 1.00 92.69 90 GLN A CA 1
ATOM 622 C C . GLN A 1 90 ? -31.543 7.341 28.182 1.00 92.69 90 GLN A C 1
ATOM 624 O O . GLN A 1 90 ? -30.874 7.690 27.208 1.00 92.69 90 GL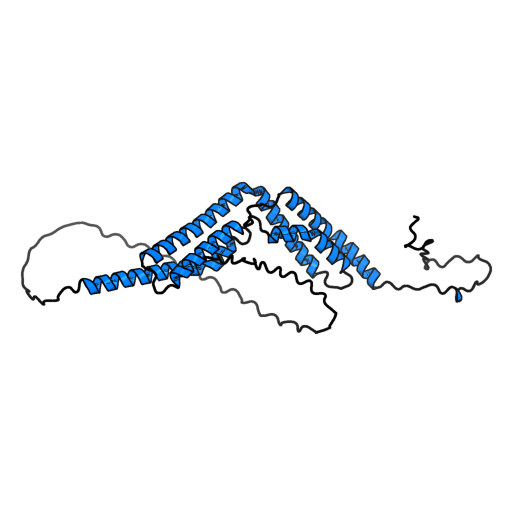N A O 1
ATOM 629 N N . GLU A 1 91 ? -30.980 6.752 29.240 1.00 95.06 91 GLU A N 1
ATOM 630 C CA . GLU A 1 91 ? -29.553 6.421 29.296 1.00 95.06 91 GLU A CA 1
ATOM 631 C C . GLU A 1 91 ? -29.138 5.448 28.191 1.00 95.06 91 GLU A C 1
ATOM 633 O O . GLU A 1 91 ? -28.103 5.653 27.556 1.00 95.06 91 GLU A O 1
ATOM 638 N N . LEU A 1 92 ? -29.945 4.417 27.924 1.00 94.62 92 LEU A N 1
ATOM 639 C CA . LEU A 1 92 ? -29.674 3.462 26.849 1.00 94.62 92 LEU A CA 1
ATOM 640 C C . LEU A 1 92 ? -29.728 4.126 25.473 1.00 94.62 92 LEU A C 1
ATOM 642 O O . LEU A 1 92 ? -28.845 3.886 24.650 1.00 94.62 92 LEU A O 1
ATOM 646 N N . VAL A 1 93 ? -30.719 4.988 25.232 1.00 93.62 93 VAL A N 1
ATOM 647 C CA . VAL A 1 93 ? -30.824 5.766 23.988 1.00 93.62 93 VAL A CA 1
ATOM 648 C C . VAL A 1 93 ? -29.588 6.646 23.794 1.00 93.62 93 VAL A C 1
ATOM 650 O O . VAL A 1 93 ? -28.980 6.628 22.724 1.00 93.62 93 VAL A O 1
ATOM 653 N N . ASN A 1 94 ? -29.165 7.359 24.838 1.00 95.75 94 ASN A N 1
ATOM 654 C CA . ASN A 1 94 ? -27.984 8.218 24.787 1.00 95.75 94 ASN A CA 1
ATOM 655 C C . ASN A 1 94 ? -26.696 7.406 24.561 1.00 95.75 94 ASN A C 1
ATOM 657 O O . ASN A 1 94 ? -25.862 7.795 23.744 1.00 95.75 94 ASN A O 1
ATOM 661 N N . ALA A 1 95 ? -26.545 6.259 25.233 1.00 97.56 95 ALA A N 1
ATOM 662 C CA . ALA A 1 95 ? -25.397 5.371 25.060 1.00 97.56 95 ALA A CA 1
ATOM 663 C C . ALA A 1 95 ? -25.329 4.795 23.636 1.00 97.56 95 ALA A C 1
ATOM 665 O O . ALA A 1 95 ? -24.255 4.775 23.033 1.00 97.56 95 ALA A O 1
ATOM 666 N N . LYS A 1 96 ? -26.474 4.383 23.070 1.00 96.62 96 LYS A N 1
ATOM 667 C CA . LYS A 1 96 ? -26.559 3.913 21.679 1.00 96.62 96 LYS A CA 1
ATOM 668 C C . LYS A 1 96 ? -26.215 5.020 20.690 1.00 96.62 96 LYS A C 1
ATOM 670 O O . LYS A 1 96 ? -25.488 4.767 19.734 1.00 96.62 96 LYS A O 1
ATOM 675 N N . LYS A 1 97 ? -26.677 6.250 20.940 1.00 96.75 97 LYS A N 1
ATOM 676 C CA . LYS A 1 97 ? -26.307 7.405 20.118 1.00 96.75 97 LYS A CA 1
ATOM 677 C C . LYS A 1 97 ? -24.794 7.640 20.142 1.00 96.75 97 LYS A C 1
ATOM 679 O O . LYS A 1 97 ? -24.201 7.767 19.081 1.00 96.75 97 LYS A O 1
ATOM 684 N N . ALA A 1 98 ? -24.169 7.633 21.320 1.00 97.94 98 ALA A N 1
ATOM 685 C CA . ALA A 1 98 ? -22.722 7.818 21.445 1.00 97.94 98 ALA A CA 1
ATOM 686 C C . ALA A 1 98 ? -21.923 6.739 20.690 1.00 97.94 98 ALA A C 1
ATOM 688 O O . ALA A 1 98 ? -20.962 7.060 19.994 1.00 97.94 98 ALA A O 1
ATOM 689 N N . LEU A 1 99 ? -22.346 5.471 20.781 1.00 98.56 99 LEU A N 1
ATOM 690 C CA . LEU A 1 99 ? -21.738 4.376 20.020 1.00 98.56 99 LEU A CA 1
ATOM 691 C C . LEU A 1 99 ? -21.888 4.588 18.507 1.00 98.56 99 LEU A C 1
ATOM 693 O O . LEU A 1 99 ? -20.916 4.464 17.766 1.00 98.56 99 LEU A O 1
ATOM 697 N N . SER A 1 100 ? -23.092 4.944 18.052 1.00 97.94 100 SER A N 1
ATOM 698 C CA . SER A 1 100 ? -23.374 5.208 16.639 1.00 97.94 100 SER A CA 1
ATOM 699 C C . SER A 1 100 ? -22.586 6.402 16.097 1.00 97.94 100 SER A C 1
ATOM 701 O O . SER A 1 100 ? -22.101 6.341 14.969 1.00 97.94 100 SER A O 1
ATOM 703 N N . ASP A 1 101 ? -22.449 7.477 16.877 1.00 97.81 101 ASP A N 1
ATOM 704 C CA . ASP A 1 101 ? -21.663 8.655 16.499 1.00 97.81 101 ASP A CA 1
ATOM 705 C C . ASP A 1 101 ? -20.183 8.267 16.306 1.00 97.81 101 ASP A C 1
ATOM 707 O O . ASP A 1 101 ? -19.558 8.679 15.329 1.00 97.81 101 ASP A O 1
ATOM 711 N N . LEU A 1 102 ? -19.639 7.419 17.192 1.00 97.94 102 LEU A N 1
ATOM 712 C CA . LEU A 1 102 ? -18.265 6.917 17.094 1.00 97.94 102 LEU A CA 1
ATOM 713 C C . LEU A 1 102 ? -18.068 6.020 15.859 1.00 97.94 102 LEU A C 1
ATOM 715 O O . LEU A 1 102 ? -17.097 6.187 15.123 1.00 97.94 102 LEU A O 1
ATOM 719 N N . ILE A 1 103 ? -19.018 5.117 15.585 1.00 98.50 103 ILE A N 1
ATOM 720 C CA . ILE A 1 103 ? -19.019 4.263 14.384 1.00 98.50 103 ILE A CA 1
ATOM 721 C C . ILE A 1 103 ? -19.089 5.103 13.102 1.00 98.50 103 ILE A C 1
ATOM 723 O O . ILE A 1 103 ? -18.435 4.772 12.117 1.00 98.50 103 ILE A O 1
ATOM 727 N N . GLY A 1 104 ? -19.817 6.223 13.106 1.00 97.75 104 GLY A N 1
ATOM 728 C CA . GLY A 1 104 ? -19.912 7.124 11.952 1.00 97.75 104 GLY A CA 1
ATOM 729 C C . GLY A 1 104 ? -18.562 7.673 11.461 1.00 97.75 104 GLY A C 1
ATOM 730 O O . GLY A 1 104 ? -18.458 8.107 10.313 1.00 97.75 104 GLY A O 1
ATOM 731 N N . GLY A 1 105 ? -17.518 7.629 12.297 1.00 95.06 105 GLY A N 1
ATOM 732 C CA . GLY A 1 105 ? -16.146 7.997 11.940 1.00 95.06 105 GLY A CA 1
ATOM 733 C C . GLY A 1 105 ? -15.335 6.912 11.219 1.00 95.06 105 GLY A C 1
ATOM 734 O O . GLY A 1 105 ? -14.270 7.234 10.687 1.00 95.06 105 GLY A O 1
ATOM 735 N N . GLU A 1 106 ? -15.825 5.666 11.155 1.00 97.50 106 GLU A N 1
ATOM 736 C CA . GLU A 1 106 ? -15.070 4.471 10.741 1.00 97.50 106 GLU A CA 1
ATOM 737 C C . GLU A 1 106 ? -14.255 4.682 9.465 1.00 97.50 106 GLU A C 1
ATOM 739 O O . GLU A 1 106 ? -13.034 4.532 9.490 1.00 97.50 106 GLU A O 1
ATOM 744 N N . SER A 1 107 ? -14.905 5.085 8.367 1.00 96.25 107 SER A N 1
ATOM 745 C CA . SER A 1 107 ? -14.249 5.217 7.059 1.00 96.25 107 SER A CA 1
ATOM 746 C C . SER A 1 107 ? -13.028 6.134 7.119 1.00 96.25 107 SER A C 1
ATOM 748 O O . SER A 1 107 ? -11.971 5.776 6.610 1.00 96.25 107 SER A O 1
ATOM 750 N N . LYS A 1 108 ? -13.157 7.297 7.772 1.00 96.56 108 LYS A N 1
ATOM 751 C CA . LYS A 1 108 ? -12.071 8.281 7.872 1.00 96.56 108 LYS A CA 1
ATOM 752 C C . LYS A 1 108 ? -10.960 7.779 8.782 1.00 96.56 108 LYS A C 1
ATOM 754 O O . LYS A 1 108 ? -9.790 7.924 8.455 1.00 96.56 108 LYS A O 1
ATOM 759 N N . THR A 1 109 ? -11.312 7.189 9.924 1.00 97.00 109 THR A N 1
ATOM 760 C CA . THR A 1 109 ? -10.318 6.706 10.889 1.00 97.00 109 THR A CA 1
ATOM 761 C C . THR A 1 109 ? -9.526 5.530 10.327 1.00 97.00 109 THR A C 1
ATOM 763 O O . THR A 1 109 ? -8.307 5.513 10.441 1.00 97.00 109 THR A O 1
ATOM 766 N N . VAL A 1 110 ? -10.192 4.562 9.697 1.00 97.81 110 VAL A N 1
ATOM 767 C CA . VAL A 1 110 ? -9.567 3.358 9.127 1.00 97.81 110 VAL A CA 1
ATOM 768 C C . VAL A 1 110 ? -8.670 3.698 7.928 1.00 97.81 110 VAL A C 1
ATOM 770 O O . VAL A 1 110 ? -7.627 3.066 7.743 1.00 97.81 110 VAL A O 1
ATOM 773 N N . GLU A 1 111 ? -9.027 4.709 7.132 1.00 97.50 111 GLU A N 1
ATOM 774 C CA . GLU A 1 111 ? -8.243 5.158 5.972 1.00 97.50 111 GLU A CA 1
ATOM 775 C C . GLU A 1 111 ? -6.857 5.704 6.353 1.00 97.50 111 GLU A C 1
ATOM 777 O O . GLU A 1 111 ? -5.889 5.466 5.629 1.00 97.50 111 GLU A O 1
ATOM 782 N N . LEU A 1 112 ? -6.710 6.314 7.536 1.00 98.00 112 LEU A N 1
ATOM 783 C CA . LEU A 1 112 ? 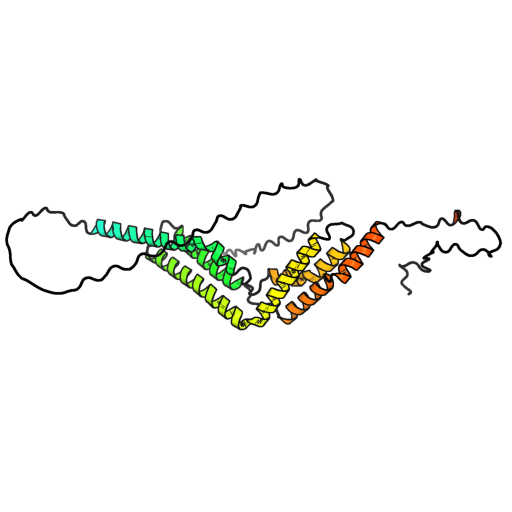-5.412 6.784 8.053 1.00 98.00 112 LEU A CA 1
ATOM 784 C C . LEU A 1 112 ? -4.369 5.662 8.193 1.00 98.00 112 LEU A C 1
ATOM 786 O O . LEU A 1 112 ? -3.167 5.930 8.245 1.00 98.00 112 LEU A O 1
ATOM 790 N N . TYR A 1 113 ? -4.823 4.408 8.243 1.00 98.44 113 TYR A N 1
ATOM 791 C CA . TYR A 1 113 ? -3.994 3.220 8.415 1.00 98.44 113 TYR A CA 1
ATOM 792 C C . TYR A 1 113 ? -3.903 2.378 7.135 1.00 98.44 113 TYR A C 1
ATOM 794 O O . TYR A 1 113 ? -3.590 1.193 7.211 1.00 98.44 113 TYR A O 1
ATOM 802 N N . ALA A 1 114 ? -4.164 2.949 5.951 1.00 97.56 114 ALA A N 1
ATOM 803 C CA . ALA A 1 114 ? -4.124 2.213 4.683 1.00 97.56 114 ALA A CA 1
ATOM 804 C C . ALA A 1 114 ? -2.796 1.465 4.449 1.00 97.56 114 ALA A C 1
ATOM 806 O O . ALA A 1 114 ? -2.821 0.312 4.029 1.00 97.56 114 ALA A O 1
ATOM 807 N N . ASP A 1 115 ? -1.661 2.083 4.794 1.00 98.31 115 ASP A N 1
ATOM 808 C CA . ASP A 1 115 ? -0.329 1.466 4.706 1.00 98.31 115 ASP A CA 1
ATOM 809 C C . ASP A 1 115 ? 0.039 0.614 5.943 1.00 98.31 115 ASP A C 1
ATOM 811 O O . ASP A 1 115 ? 1.107 0.008 5.984 1.00 98.31 115 ASP A O 1
ATOM 815 N N . TYR A 1 116 ? -0.824 0.537 6.957 1.00 98.50 116 TYR A N 1
ATOM 816 C CA . TYR A 1 116 ? -0.571 -0.187 8.203 1.00 98.50 116 TYR A CA 1
ATOM 817 C C . TYR A 1 116 ? -1.583 -1.314 8.378 1.00 98.50 116 TYR A C 1
ATOM 819 O O . TYR A 1 116 ? -2.366 -1.312 9.329 1.00 98.50 116 TYR A O 1
ATOM 827 N N . ALA A 1 117 ? -1.585 -2.272 7.447 1.00 98.25 117 ALA A N 1
ATOM 828 C CA . ALA A 1 117 ? -2.611 -3.307 7.351 1.00 98.25 117 ALA A CA 1
ATOM 829 C C . ALA A 1 117 ? -2.869 -4.055 8.669 1.00 98.25 117 ALA A C 1
ATOM 831 O O . ALA A 1 117 ? -4.021 -4.366 8.960 1.00 98.25 117 ALA A O 1
ATOM 832 N N . LYS A 1 118 ? -1.838 -4.300 9.489 1.00 97.94 118 LYS A N 1
ATOM 833 C CA . LYS A 1 118 ? -2.003 -4.909 10.817 1.00 97.94 118 LYS A CA 1
ATOM 834 C C . LYS A 1 118 ? -2.856 -4.046 11.756 1.00 97.94 118 LYS A C 1
ATOM 836 O O . LYS A 1 118 ? -3.894 -4.501 12.222 1.00 97.94 118 LYS A O 1
ATOM 841 N N . ILE A 1 119 ? -2.461 -2.787 11.963 1.00 98.56 119 ILE A N 1
ATOM 842 C CA . ILE A 1 119 ? -3.196 -1.826 12.808 1.00 98.56 119 ILE A CA 1
ATOM 843 C C . ILE A 1 119 ? -4.616 -1.627 12.265 1.00 98.56 119 ILE A C 1
ATOM 845 O O . ILE A 1 119 ? -5.596 -1.632 13.009 1.00 98.56 119 ILE A O 1
ATOM 849 N N . LYS A 1 120 ? -4.732 -1.502 10.940 1.00 98.50 120 LYS A N 1
ATOM 850 C CA . LYS A 1 120 ? -6.006 -1.362 10.240 1.00 98.50 120 LYS A CA 1
ATOM 851 C C . LYS A 1 120 ? -6.935 -2.549 10.496 1.00 98.50 120 LYS A C 1
ATOM 853 O O . LYS A 1 120 ? -8.125 -2.333 10.715 1.00 98.50 120 LYS A O 1
ATOM 858 N N . ALA A 1 121 ? -6.424 -3.780 10.464 1.00 98.19 121 ALA A N 1
ATOM 859 C CA . ALA A 1 121 ? -7.212 -4.990 10.689 1.00 98.19 121 ALA A CA 1
ATOM 860 C C . ALA A 1 121 ? -7.754 -5.069 12.125 1.00 98.19 121 ALA A C 1
ATOM 862 O O . ALA A 1 121 ? -8.941 -5.355 12.314 1.00 98.19 121 ALA A O 1
ATOM 863 N N . ASP A 1 122 ? -6.922 -4.749 13.119 1.00 97.81 122 ASP A N 1
ATOM 864 C CA . ASP A 1 122 ? -7.326 -4.722 14.529 1.00 97.81 122 ASP A CA 1
ATOM 865 C C . ASP A 1 122 ? -8.410 -3.659 14.768 1.00 97.81 122 ASP A C 1
ATOM 867 O O . ASP A 1 122 ? -9.460 -3.940 15.354 1.00 97.81 122 ASP A O 1
ATOM 871 N N . LEU A 1 123 ? -8.213 -2.455 14.220 1.00 98.62 123 LEU A N 1
ATOM 872 C CA . LEU A 1 123 ? -9.183 -1.366 14.313 1.00 98.62 123 LEU A CA 1
ATOM 873 C C . LEU A 1 123 ? -10.506 -1.702 13.607 1.00 98.62 123 LEU A C 1
ATOM 875 O O . LEU A 1 123 ? -11.578 -1.487 14.169 1.00 98.62 123 LEU A O 1
ATOM 879 N N . THR A 1 124 ? -10.445 -2.269 12.399 1.00 98.38 124 THR A N 1
ATOM 880 C CA . THR A 1 124 ? -11.638 -2.696 11.642 1.00 98.38 124 THR A CA 1
ATOM 881 C C . THR A 1 124 ? -12.422 -3.760 12.414 1.00 98.38 124 THR A C 1
ATOM 883 O O . THR A 1 124 ? -13.650 -3.722 12.464 1.00 98.38 124 THR A O 1
ATOM 886 N N . SER A 1 125 ? -11.724 -4.684 13.081 1.00 98.19 125 SER A N 1
ATOM 887 C CA . SER A 1 125 ? -12.358 -5.702 13.925 1.00 98.19 125 SER A CA 1
ATOM 888 C C . SER A 1 125 ? -13.088 -5.077 15.119 1.00 98.19 125 SER A C 1
ATOM 890 O O . SER A 1 125 ? -14.209 -5.480 15.432 1.00 98.19 125 SER A O 1
ATOM 892 N N . ALA A 1 126 ? -12.507 -4.053 15.753 1.00 98.56 126 ALA A N 1
ATOM 893 C CA . ALA A 1 126 ? -13.161 -3.315 16.834 1.00 98.56 126 ALA A CA 1
ATOM 894 C C . ALA A 1 126 ? -14.426 -2.578 16.354 1.00 98.56 126 ALA A C 1
ATOM 896 O O . ALA A 1 126 ? -15.467 -2.659 17.012 1.00 98.56 126 ALA A O 1
ATOM 897 N N . TYR A 1 127 ? -14.374 -1.928 15.184 1.00 98.75 127 TYR A N 1
ATOM 898 C CA . TYR A 1 127 ? -15.555 -1.316 14.563 1.00 98.75 127 TYR A CA 1
ATOM 899 C C . TYR A 1 127 ? -16.647 -2.349 14.253 1.00 98.75 127 TYR A C 1
ATOM 901 O O . TYR A 1 127 ? -17.816 -2.106 14.550 1.00 98.75 127 TYR A O 1
ATOM 909 N N . ALA A 1 128 ? -16.290 -3.532 13.745 1.00 98.44 128 ALA A N 1
ATOM 910 C CA . ALA A 1 128 ? -17.254 -4.598 13.467 1.00 98.44 128 ALA A CA 1
ATOM 911 C C . ALA A 1 128 ? -17.983 -5.091 14.736 1.00 98.44 128 ALA A C 1
ATOM 913 O O . ALA A 1 128 ? -19.203 -5.297 14.722 1.00 98.44 128 ALA A O 1
ATOM 914 N N . VAL A 1 129 ? -17.264 -5.234 15.856 1.00 98.12 129 VAL A N 1
ATOM 915 C CA . VAL A 1 129 ? -17.852 -5.593 17.162 1.00 98.12 129 VAL A CA 1
ATOM 916 C C . VAL A 1 129 ? -18.778 -4.486 17.678 1.00 98.12 129 VAL A C 1
ATOM 918 O O . VAL A 1 129 ? -19.896 -4.762 18.128 1.00 98.12 129 VAL A O 1
ATOM 921 N N . ALA A 1 130 ? -18.344 -3.228 17.576 1.00 98.50 130 ALA A N 1
ATOM 922 C CA . ALA A 1 130 ? -19.144 -2.068 17.956 1.00 98.50 130 ALA A CA 1
ATOM 923 C C . ALA A 1 130 ? -20.442 -1.982 17.141 1.00 98.50 130 ALA A C 1
ATOM 925 O O . ALA A 1 130 ? -21.521 -1.820 17.712 1.00 98.50 130 ALA A O 1
ATOM 926 N N . LYS A 1 131 ? -20.357 -2.184 15.822 1.00 98.25 131 LYS A N 1
ATOM 927 C CA . LYS A 1 131 ? -21.505 -2.198 14.912 1.00 98.25 131 LYS A CA 1
ATOM 928 C C . LYS A 1 131 ? -22.499 -3.301 15.255 1.00 98.25 131 LYS A C 1
ATOM 930 O O . LYS A 1 131 ? -23.682 -3.024 15.406 1.00 98.25 131 LYS A O 1
ATOM 935 N N . THR A 1 132 ? -22.011 -4.515 15.508 1.00 97.88 132 THR A N 1
ATOM 936 C CA . THR A 1 132 ? -22.854 -5.637 15.959 1.00 97.88 132 THR A CA 1
ATOM 937 C C . THR A 1 132 ? -23.627 -5.289 17.238 1.00 97.88 132 THR A C 1
ATOM 939 O O . THR A 1 132 ? -24.816 -5.584 17.355 1.00 97.88 132 THR A O 1
ATOM 942 N N . THR A 1 133 ? -22.973 -4.622 18.195 1.00 97.88 133 THR A N 1
ATOM 943 C CA . THR A 1 133 ? -23.617 -4.188 19.446 1.00 97.88 133 THR A CA 1
ATOM 944 C C . THR A 1 133 ? -24.634 -3.067 19.215 1.00 97.88 133 THR A C 1
ATOM 946 O O . THR A 1 133 ? -25.700 -3.079 19.836 1.00 97.88 133 THR A O 1
ATOM 949 N N . SER A 1 134 ? -24.318 -2.120 18.325 1.00 96.38 134 SER A N 1
ATOM 950 C CA . SER A 1 134 ? -25.174 -0.987 17.954 1.00 96.38 134 SER A CA 1
ATOM 951 C C . SER A 1 134 ? -26.458 -1.437 17.249 1.00 96.38 134 SER A C 1
ATOM 953 O O . SER A 1 134 ? -27.548 -0.996 17.617 1.00 96.38 134 SER A O 1
ATOM 955 N N . ASP A 1 135 ? -26.334 -2.356 16.288 1.00 95.25 135 ASP A N 1
ATOM 956 C CA . ASP A 1 135 ? -27.438 -2.855 15.455 1.00 95.25 135 ASP A CA 1
ATOM 957 C C . ASP A 1 135 ? -28.383 -3.798 16.226 1.00 95.25 135 ASP A C 1
ATOM 959 O O . ASP A 1 135 ? -29.529 -4.022 15.835 1.00 95.25 135 ASP A O 1
ATOM 963 N N . SER A 1 136 ? -27.927 -4.341 17.356 1.00 95.19 136 SER A N 1
ATOM 964 C CA . SER A 1 136 ? -28.709 -5.238 18.202 1.00 95.19 136 SER A CA 1
ATOM 965 C C . SER A 1 136 ? -29.835 -4.504 18.947 1.00 95.19 136 SER A C 1
ATOM 967 O O . SER A 1 136 ? -29.634 -3.562 19.730 1.00 95.19 136 SER A O 1
ATOM 969 N N . SER A 1 137 ? -31.063 -4.994 18.763 1.00 92.50 137 SER A N 1
ATOM 970 C CA . SER A 1 137 ? -32.251 -4.519 19.479 1.00 92.50 137 SER A CA 1
ATOM 971 C C . SER A 1 137 ? -32.274 -4.937 20.953 1.00 92.50 137 SER A C 1
ATOM 973 O O . SER A 1 137 ? -33.015 -4.342 21.730 1.00 92.50 137 SER A O 1
ATOM 975 N N . THR A 1 138 ? -31.462 -5.924 21.349 1.00 93.94 138 THR A N 1
ATOM 976 C CA . THR A 1 138 ? -31.459 -6.515 22.699 1.00 93.94 138 THR A CA 1
ATOM 977 C C . THR A 1 138 ? -30.238 -6.141 23.538 1.00 93.94 138 THR A C 1
ATOM 979 O O . THR A 1 138 ? -30.122 -6.613 24.666 1.00 93.94 138 THR A O 1
ATOM 982 N N . SER A 1 139 ? -29.309 -5.335 23.010 1.00 95.81 139 SER A N 1
ATOM 983 C CA . SER A 1 139 ? -28.122 -4.902 23.758 1.00 95.81 139 SER A CA 1
ATOM 984 C C . SER A 1 139 ? -28.504 -4.120 25.013 1.00 95.81 139 SER A C 1
ATOM 986 O O . SER A 1 139 ? -29.274 -3.158 24.945 1.00 95.81 139 SER A O 1
ATOM 988 N N . THR A 1 140 ? -27.933 -4.507 26.152 1.00 96.44 140 THR A N 1
ATOM 989 C CA . THR A 1 140 ? -28.129 -3.819 27.430 1.00 96.44 140 THR A CA 1
ATOM 990 C C . THR A 1 140 ? -27.312 -2.528 27.505 1.00 96.44 140 THR A C 1
ATOM 992 O O . THR A 1 140 ? -26.372 -2.317 26.736 1.00 96.44 140 THR A O 1
ATOM 995 N N . LEU A 1 141 ? -27.640 -1.664 28.470 1.00 95.88 141 LEU A N 1
ATOM 996 C CA . LEU A 1 141 ? -26.899 -0.425 28.727 1.00 95.88 141 LEU A CA 1
ATOM 997 C C . LEU A 1 141 ? -25.403 -0.677 28.952 1.00 95.88 141 LEU A C 1
ATOM 999 O O . LEU A 1 141 ? -24.573 0.014 28.361 1.00 95.88 141 LEU A O 1
ATOM 1003 N N . ASP A 1 142 ? -25.068 -1.686 29.756 1.00 97.06 142 ASP A N 1
ATOM 1004 C CA . ASP A 1 142 ? -23.681 -2.047 30.056 1.00 97.06 142 ASP A CA 1
ATOM 1005 C C . ASP A 1 142 ? -22.952 -2.553 28.813 1.00 97.06 142 ASP A C 1
ATOM 1007 O O . ASP A 1 142 ? -21.839 -2.115 28.542 1.00 97.06 142 ASP A O 1
ATOM 1011 N N . GLN A 1 143 ? -23.596 -3.397 27.998 1.00 97.81 143 GLN A N 1
ATOM 1012 C CA . GLN A 1 143 ? -23.012 -3.883 26.744 1.00 97.81 143 GLN A CA 1
ATOM 1013 C C . GLN A 1 143 ? -22.691 -2.734 25.784 1.00 97.81 143 GLN A C 1
ATOM 1015 O O . GLN A 1 143 ? -21.606 -2.705 25.204 1.00 97.81 143 GLN A O 1
ATOM 1020 N N . VAL A 1 144 ? -23.601 -1.765 25.646 1.00 98.31 144 VAL A N 1
ATOM 1021 C CA . VAL A 1 144 ? -23.388 -0.588 24.793 1.00 98.31 144 VAL A CA 1
ATOM 1022 C C . VAL A 1 144 ? -22.256 0.283 25.342 1.00 98.31 144 VAL A C 1
ATOM 1024 O O . VAL A 1 144 ? -21.355 0.642 24.590 1.00 98.31 144 VAL A O 1
ATOM 1027 N N . LYS A 1 145 ? -22.241 0.578 26.651 1.00 98.00 145 LYS A N 1
ATOM 1028 C CA . LYS A 1 145 ? -21.162 1.357 27.288 1.00 98.00 145 LYS A CA 1
ATOM 1029 C C . LYS A 1 145 ? -19.799 0.667 27.147 1.00 98.00 145 LYS A C 1
ATOM 1031 O O . LYS A 1 145 ? -18.813 1.332 26.826 1.00 98.00 145 LYS A O 1
ATOM 1036 N N . THR A 1 146 ? -19.740 -0.652 27.339 1.00 98.44 146 THR A N 1
ATOM 1037 C CA . THR A 1 146 ? -18.524 -1.446 27.130 1.00 98.44 146 THR A CA 1
ATOM 1038 C C . THR A 1 146 ? -18.067 -1.375 25.678 1.00 98.44 146 THR A C 1
ATOM 1040 O O . THR A 1 146 ? -16.908 -1.050 25.450 1.00 98.44 146 THR A O 1
ATOM 1043 N N . ALA A 1 147 ? -18.955 -1.591 24.703 1.00 98.62 147 ALA A N 1
ATOM 1044 C CA . ALA A 1 147 ? -18.603 -1.509 23.285 1.00 98.62 147 ALA A CA 1
ATOM 1045 C C . ALA A 1 147 ? -18.072 -0.120 22.893 1.00 98.62 147 ALA A C 1
ATOM 1047 O O . ALA A 1 147 ? -17.062 -0.034 22.196 1.00 98.62 147 ALA A O 1
ATOM 1048 N N . THR A 1 148 ? -18.689 0.960 23.390 1.00 98.75 148 THR A N 1
ATOM 1049 C CA . THR A 1 148 ? -18.205 2.334 23.178 1.00 98.75 148 THR A CA 1
ATOM 1050 C C . THR A 1 148 ? -16.801 2.527 23.739 1.00 98.75 148 THR A C 1
ATOM 1052 O O . THR A 1 148 ? -15.920 3.016 23.035 1.00 98.75 148 THR A O 1
ATOM 1055 N N . SER A 1 149 ? -16.571 2.115 24.990 1.00 98.62 149 SER A N 1
ATOM 1056 C CA . SER A 1 149 ? -15.258 2.228 25.635 1.00 98.62 149 SER A CA 1
ATOM 1057 C C . SER A 1 149 ? -14.195 1.415 24.892 1.00 98.62 149 SER A C 1
ATOM 1059 O O . SER A 1 149 ? -13.133 1.938 24.564 1.00 98.62 149 SER A O 1
ATOM 1061 N N . THR A 1 150 ? -14.505 0.164 24.534 1.00 98.62 150 THR A N 1
ATOM 1062 C CA . THR A 1 150 ? -13.604 -0.714 23.779 1.00 98.62 150 THR A CA 1
ATOM 1063 C C . THR A 1 150 ? -13.250 -0.133 22.413 1.00 98.62 150 THR A C 1
ATOM 1065 O O . THR A 1 150 ? -12.074 -0.138 22.050 1.00 98.62 150 THR A O 1
ATOM 1068 N N . LEU A 1 151 ? -14.223 0.405 21.669 1.00 98.81 151 LEU A N 1
ATOM 1069 C CA . LEU A 1 151 ? -13.952 1.044 20.382 1.00 98.81 151 LEU A CA 1
ATOM 1070 C C . LEU A 1 151 ? -13.077 2.291 20.555 1.00 98.81 151 LEU A C 1
ATOM 1072 O O . LEU A 1 151 ? -12.100 2.457 19.828 1.00 98.81 151 LEU A O 1
ATOM 1076 N N . GLN A 1 152 ? -13.368 3.135 21.548 1.00 98.69 152 GLN A N 1
ATOM 1077 C CA . GLN A 1 152 ? -12.555 4.318 21.825 1.00 98.69 152 GLN A CA 1
ATOM 1078 C C . GLN A 1 152 ? -11.113 3.946 22.195 1.00 98.69 152 GLN A C 1
ATOM 1080 O O . GLN A 1 152 ? -10.169 4.577 21.718 1.00 98.69 152 GLN A O 1
ATOM 1085 N N . THR A 1 153 ? -10.925 2.906 23.013 1.00 98.69 153 THR A N 1
ATOM 1086 C CA . THR A 1 153 ? -9.597 2.369 23.323 1.00 98.69 153 THR A CA 1
ATOM 1087 C C . THR A 1 153 ? -8.896 1.884 22.060 1.00 98.69 153 THR A C 1
ATOM 1089 O O . THR A 1 153 ? -7.760 2.281 21.837 1.00 98.69 153 THR A O 1
ATOM 1092 N N . ALA A 1 154 ? -9.562 1.105 21.204 1.00 98.75 154 ALA A N 1
ATOM 1093 C CA . ALA A 1 154 ? -8.968 0.613 19.961 1.00 98.75 154 ALA A CA 1
ATOM 1094 C C . ALA A 1 154 ? -8.541 1.751 19.017 1.00 98.75 154 ALA A C 1
ATOM 1096 O O . ALA A 1 154 ? -7.459 1.689 18.437 1.00 98.75 154 ALA A O 1
ATOM 1097 N N . ILE A 1 155 ? -9.344 2.817 18.905 1.00 98.75 155 ILE A N 1
ATOM 1098 C CA . ILE A 1 155 ? -9.001 4.020 18.129 1.00 98.75 155 ILE A CA 1
ATOM 1099 C C . ILE A 1 155 ? -7.732 4.681 18.685 1.00 98.75 155 ILE A C 1
ATOM 1101 O O . ILE A 1 155 ? -6.819 5.002 17.923 1.00 98.75 155 ILE A O 1
ATOM 1105 N N . ASN A 1 156 ? -7.655 4.853 20.006 1.00 98.62 156 ASN A N 1
ATOM 1106 C CA . ASN A 1 156 ? -6.493 5.458 20.658 1.00 98.62 156 ASN A CA 1
ATOM 1107 C C . ASN A 1 156 ? -5.242 4.574 20.514 1.00 98.62 156 ASN A C 1
ATOM 1109 O O . ASN A 1 156 ? -4.162 5.082 20.219 1.00 98.62 156 ASN A O 1
ATOM 1113 N N . THR A 1 157 ? -5.393 3.257 20.676 1.00 98.69 157 THR A N 1
ATOM 1114 C CA . THR A 1 157 ? -4.314 2.278 20.505 1.00 98.69 157 THR A CA 1
ATOM 1115 C C . THR A 1 157 ? -3.782 2.281 19.077 1.00 98.69 157 THR A C 1
ATOM 1117 O O . THR A 1 157 ? -2.570 2.319 18.891 1.00 98.69 157 THR A O 1
ATOM 1120 N N . ALA A 1 158 ? -4.656 2.326 18.067 1.00 98.75 158 ALA A N 1
ATOM 1121 C CA . ALA A 1 158 ? -4.233 2.408 16.672 1.00 98.75 158 ALA A CA 1
ATOM 1122 C C . ALA A 1 158 ? -3.357 3.646 16.412 1.00 98.75 158 ALA A C 1
ATOM 1124 O O . ALA A 1 158 ? -2.319 3.541 15.752 1.00 98.75 158 ALA A O 1
ATOM 1125 N N . ALA A 1 159 ? -3.729 4.797 16.984 1.00 98.62 159 ALA A N 1
ATOM 1126 C CA . ALA A 1 159 ? -2.952 6.027 16.861 1.00 98.62 159 ALA A CA 1
ATOM 1127 C C . ALA A 1 159 ? -1.574 5.891 17.528 1.00 98.62 159 ALA A C 1
ATOM 1129 O O . ALA A 1 159 ? -0.553 6.146 16.886 1.00 98.62 159 ALA A O 1
ATOM 1130 N N . SER A 1 160 ? -1.529 5.410 18.775 1.00 98.69 160 SER A N 1
ATOM 1131 C CA . SER A 1 160 ? -0.266 5.233 19.501 1.00 98.69 160 SER A CA 1
ATOM 1132 C C . SER A 1 160 ? 0.648 4.183 18.866 1.00 98.69 160 SER A C 1
ATOM 1134 O O . SER A 1 160 ? 1.864 4.365 18.816 1.00 98.69 160 SER A O 1
ATOM 1136 N N . ASP A 1 161 ? 0.082 3.089 18.352 1.00 98.56 161 ASP A N 1
ATOM 1137 C CA . ASP A 1 161 ? 0.846 2.025 17.702 1.00 98.56 161 ASP A CA 1
ATOM 1138 C C . ASP A 1 161 ? 1.461 2.510 16.394 1.00 98.56 161 ASP A C 1
ATOM 1140 O O . ASP A 1 161 ? 2.608 2.177 16.091 1.00 98.56 161 ASP A O 1
ATOM 1144 N N . LYS A 1 162 ? 0.738 3.348 15.642 1.00 98.56 162 LYS A N 1
ATOM 1145 C CA . LYS A 1 162 ? 1.274 3.988 14.442 1.00 98.56 162 LYS A CA 1
ATOM 1146 C C . LYS A 1 162 ? 2.422 4.935 14.785 1.00 98.56 162 LYS A C 1
ATOM 1148 O O . LYS A 1 162 ? 3.476 4.844 14.162 1.00 98.56 162 LYS A O 1
ATOM 1153 N N . GLU A 1 163 ? 2.251 5.811 15.774 1.00 98.56 163 GLU A N 1
ATOM 1154 C CA . GLU A 1 163 ? 3.318 6.723 16.212 1.00 98.56 163 GLU A CA 1
ATOM 1155 C C . GLU A 1 163 ? 4.571 5.958 16.647 1.00 98.56 163 GLU A C 1
ATOM 1157 O O . GLU A 1 163 ? 5.684 6.284 16.230 1.00 98.56 163 GLU A O 1
ATOM 1162 N N . LYS A 1 164 ? 4.391 4.897 17.437 1.00 98.56 164 LYS A N 1
ATOM 1163 C CA . LYS A 1 164 ? 5.484 4.031 17.878 1.00 98.56 164 LYS A CA 1
ATOM 1164 C C . LYS A 1 164 ? 6.159 3.325 16.705 1.00 98.56 164 LYS A C 1
ATOM 1166 O O . LYS A 1 164 ? 7.388 3.298 16.648 1.00 98.56 164 LYS A O 1
ATOM 1171 N N . PHE A 1 165 ? 5.381 2.775 15.773 1.00 98.56 165 PHE A N 1
ATOM 1172 C CA . PHE A 1 165 ? 5.915 2.140 14.572 1.00 98.56 165 PHE A CA 1
ATOM 1173 C C . PHE A 1 165 ? 6.767 3.125 13.769 1.00 98.56 165 PHE A C 1
ATOM 1175 O O . PHE A 1 165 ? 7.895 2.792 13.407 1.00 98.56 165 PHE A O 1
ATOM 1182 N N . ASP A 1 166 ? 6.259 4.337 13.534 1.00 98.38 166 ASP A N 1
ATOM 1183 C CA . ASP A 1 166 ? 6.933 5.369 12.743 1.00 98.38 166 ASP A CA 1
ATOM 1184 C C . ASP A 1 166 ? 8.253 5.807 13.388 1.00 98.38 166 ASP A C 1
ATOM 1186 O O . ASP A 1 166 ? 9.264 5.955 12.700 1.00 98.38 166 ASP A O 1
ATOM 1190 N N . GLN A 1 167 ? 8.272 5.956 14.715 1.00 98.38 167 GLN A N 1
ATOM 1191 C CA . GLN A 1 167 ? 9.483 6.291 15.469 1.00 98.38 167 GLN A CA 1
ATOM 1192 C C . GLN A 1 167 ? 10.530 5.172 15.404 1.00 98.38 167 GLN A C 1
ATOM 1194 O O . GLN A 1 167 ? 11.714 5.440 15.208 1.00 98.38 167 GLN A O 1
ATOM 1199 N N . GLN A 1 168 ? 10.101 3.916 15.543 1.00 98.25 168 GLN A N 1
ATOM 1200 C CA . GLN A 1 168 ? 10.996 2.756 15.533 1.00 98.25 168 GLN A CA 1
ATOM 1201 C C . GLN A 1 168 ? 11.531 2.422 14.136 1.00 98.25 168 GLN A C 1
ATOM 1203 O O . GLN A 1 168 ? 12.622 1.871 14.014 1.00 98.25 168 GLN A O 1
ATOM 1208 N N . ASN A 1 169 ? 10.782 2.764 13.086 1.00 98.12 169 ASN A N 1
ATOM 1209 C CA . ASN A 1 169 ? 11.050 2.350 11.710 1.00 98.12 169 ASN A CA 1
ATOM 1210 C C . ASN A 1 169 ? 11.232 3.551 10.769 1.00 98.12 169 ASN A C 1
ATOM 1212 O O . ASN A 1 169 ? 10.862 3.489 9.599 1.00 98.12 169 ASN A O 1
ATOM 1216 N N . SER A 1 170 ? 11.813 4.650 11.253 1.00 98.19 170 SER A N 1
ATOM 1217 C CA . SER A 1 170 ? 11.916 5.912 10.503 1.00 98.19 170 SER A CA 1
ATOM 1218 C C . SER A 1 170 ? 12.583 5.764 9.127 1.00 98.19 170 SER A C 1
ATOM 1220 O O . SER A 1 170 ? 12.078 6.289 8.134 1.00 98.19 170 SER A O 1
ATOM 1222 N N . GLN A 1 171 ? 13.674 4.997 9.027 1.00 98.38 171 GLN A N 1
ATOM 1223 C CA . GLN A 1 171 ? 14.351 4.728 7.751 1.00 98.38 171 GLN A CA 1
ATOM 1224 C C . GLN A 1 171 ? 13.487 3.911 6.786 1.00 98.38 171 GLN A C 1
ATOM 1226 O O . GLN A 1 171 ? 13.459 4.197 5.590 1.00 98.38 171 GLN A O 1
ATOM 1231 N N . LEU A 1 172 ? 12.760 2.923 7.309 1.00 98.69 172 LEU A N 1
ATOM 1232 C CA . LEU A 1 172 ? 11.829 2.113 6.531 1.00 98.69 172 LEU A CA 1
ATOM 1233 C C . LEU A 1 172 ? 10.660 2.956 6.017 1.00 98.69 172 LEU A C 1
ATOM 1235 O O . LEU A 1 172 ? 10.343 2.891 4.833 1.00 98.69 172 LEU A O 1
ATOM 1239 N N . LEU A 1 173 ? 10.078 3.800 6.872 1.00 98.62 173 LEU A N 1
ATOM 1240 C CA . LEU A 1 173 ? 9.020 4.734 6.496 1.00 98.62 173 LEU A CA 1
ATOM 1241 C C . LEU A 1 173 ? 9.479 5.683 5.380 1.00 98.62 173 LEU A C 1
ATOM 1243 O O . LEU A 1 173 ? 8.743 5.894 4.417 1.00 98.62 173 LEU A O 1
ATOM 1247 N N . MET A 1 174 ? 10.689 6.243 5.487 1.00 98.50 174 MET A N 1
ATOM 1248 C CA . MET A 1 174 ? 11.254 7.110 4.448 1.00 98.50 174 MET A CA 1
ATOM 1249 C C . MET A 1 174 ? 11.443 6.363 3.125 1.00 98.50 174 MET A C 1
ATOM 1251 O O . MET A 1 174 ? 10.957 6.830 2.098 1.00 98.50 174 MET A O 1
ATOM 1255 N N . ALA A 1 175 ? 12.090 5.193 3.142 1.00 98.75 175 ALA A N 1
ATOM 1256 C CA . ALA A 1 175 ? 12.320 4.397 1.935 1.00 98.75 175 ALA A CA 1
ATOM 1257 C C . ALA A 1 175 ? 11.003 3.967 1.265 1.00 98.75 175 ALA A C 1
ATOM 1259 O O . ALA A 1 175 ? 10.870 4.047 0.047 1.00 98.75 175 ALA A O 1
ATOM 1260 N N . TYR A 1 176 ? 10.004 3.572 2.058 1.00 98.81 176 TYR A N 1
ATOM 1261 C CA . TYR A 1 176 ? 8.688 3.179 1.558 1.00 98.81 176 TYR A CA 1
ATOM 1262 C C . TYR A 1 176 ? 7.930 4.356 0.926 1.00 98.81 176 TYR A C 1
ATOM 1264 O O . TYR A 1 176 ? 7.345 4.202 -0.146 1.00 98.81 176 TYR A O 1
ATOM 1272 N N . LYS A 1 177 ? 7.979 5.551 1.535 1.00 98.56 177 LYS A N 1
ATOM 1273 C CA . LYS A 1 177 ? 7.397 6.774 0.950 1.00 98.56 177 LYS A CA 1
ATOM 1274 C C . LYS A 1 177 ? 8.051 7.134 -0.382 1.00 98.56 177 LYS A C 1
ATOM 1276 O O . LYS A 1 177 ? 7.342 7.358 -1.355 1.00 98.56 177 LYS A O 1
ATOM 1281 N N . VAL A 1 178 ? 9.384 7.111 -0.438 1.00 98.75 178 VAL A N 1
ATOM 1282 C CA . VAL A 1 178 ? 10.134 7.358 -1.679 1.00 98.75 178 VAL A CA 1
ATOM 1283 C C . VAL A 1 178 ? 9.740 6.355 -2.764 1.00 98.75 178 VAL A C 1
ATOM 1285 O O . VAL A 1 178 ? 9.495 6.758 -3.897 1.00 98.75 178 VAL A O 1
ATOM 1288 N N . LEU A 1 179 ? 9.613 5.068 -2.423 1.00 98.81 179 LEU A N 1
ATOM 1289 C CA . LEU A 1 179 ? 9.190 4.047 -3.380 1.00 98.81 179 LEU A CA 1
ATOM 1290 C C . LEU A 1 179 ? 7.772 4.311 -3.917 1.00 98.81 179 LEU A C 1
ATOM 1292 O O . LEU A 1 179 ? 7.560 4.211 -5.124 1.00 98.81 179 LEU A O 1
ATOM 1296 N N . LYS A 1 180 ? 6.817 4.698 -3.056 1.00 98.69 180 LYS A N 1
ATOM 1297 C CA . LYS A 1 180 ? 5.457 5.084 -3.484 1.00 98.69 180 LYS A CA 1
ATOM 1298 C C . LYS A 1 180 ? 5.472 6.296 -4.414 1.00 98.69 180 LYS A C 1
ATOM 1300 O O . LYS A 1 180 ? 4.815 6.270 -5.450 1.00 98.69 180 LYS A O 1
ATOM 1305 N N . ASP A 1 181 ? 6.254 7.323 -4.095 1.00 98.62 181 ASP A N 1
ATOM 1306 C CA . ASP A 1 181 ? 6.394 8.500 -4.958 1.00 98.62 181 ASP A CA 1
ATOM 1307 C C . ASP A 1 181 ? 6.993 8.136 -6.325 1.00 98.62 181 ASP A C 1
ATOM 1309 O O . ASP A 1 181 ? 6.563 8.653 -7.357 1.00 98.62 181 ASP A O 1
ATOM 1313 N N . THR A 1 182 ? 7.964 7.222 -6.357 1.00 98.75 182 THR A N 1
ATOM 1314 C CA . THR A 1 182 ? 8.552 6.713 -7.602 1.00 98.75 182 THR A CA 1
ATOM 1315 C C . THR A 1 182 ? 7.550 5.899 -8.423 1.00 98.75 182 THR A C 1
ATOM 1317 O O . THR A 1 182 ? 7.488 6.078 -9.639 1.00 98.75 182 THR A O 1
ATOM 1320 N N . LEU A 1 183 ? 6.720 5.065 -7.788 1.00 98.69 183 LEU A N 1
ATOM 1321 C CA . LEU A 1 183 ? 5.634 4.349 -8.468 1.00 98.69 183 LEU A CA 1
ATOM 1322 C C . LEU A 1 183 ? 4.601 5.319 -9.064 1.00 98.69 183 LEU A C 1
ATOM 1324 O O . LEU A 1 183 ? 4.233 5.166 -10.225 1.00 98.69 183 LEU A O 1
ATOM 1328 N N . ASN A 1 184 ? 4.232 6.383 -8.346 1.00 97.94 184 ASN A N 1
ATOM 1329 C CA . ASN A 1 184 ? 3.339 7.423 -8.874 1.00 97.94 184 ASN A CA 1
ATOM 1330 C C . ASN A 1 184 ? 3.947 8.144 -10.095 1.00 97.94 184 ASN A C 1
ATOM 1332 O O . ASN A 1 184 ? 3.262 8.404 -11.085 1.00 97.94 184 ASN A O 1
ATOM 1336 N N . LYS A 1 185 ? 5.255 8.449 -10.070 1.00 97.88 185 LYS A N 1
ATOM 1337 C CA . LYS A 1 185 ? 5.961 9.012 -11.240 1.00 97.88 185 LYS A CA 1
ATOM 1338 C C . LYS A 1 185 ? 5.946 8.045 -12.424 1.00 97.88 185 LYS A C 1
ATOM 1340 O O . LYS A 1 185 ? 5.718 8.467 -13.558 1.00 97.88 185 LYS A O 1
ATOM 1345 N N . LYS A 1 186 ? 6.167 6.753 -12.162 1.00 97.88 186 LYS A N 1
ATOM 1346 C CA . LYS A 1 186 ? 6.077 5.686 -13.163 1.00 97.88 186 LYS A CA 1
ATOM 1347 C C . LYS A 1 186 ? 4.683 5.641 -13.799 1.00 97.88 186 LYS A C 1
ATOM 1349 O O . LYS A 1 186 ? 4.603 5.576 -15.023 1.00 97.88 186 LYS A O 1
ATOM 1354 N N . GLU A 1 187 ? 3.604 5.735 -13.022 1.00 97.12 187 GLU A N 1
ATOM 1355 C CA . GLU A 1 187 ? 2.231 5.764 -13.555 1.00 97.12 187 GLU A CA 1
ATOM 1356 C C . GLU A 1 187 ? 2.013 6.915 -14.549 1.00 97.12 187 GLU A C 1
ATOM 1358 O O . GLU A 1 187 ? 1.508 6.688 -15.650 1.00 97.12 187 GLU A O 1
ATOM 1363 N N . ALA A 1 188 ? 2.477 8.126 -14.224 1.00 96.25 188 ALA A N 1
ATOM 1364 C CA . ALA A 1 188 ? 2.379 9.273 -15.129 1.00 96.25 188 ALA A CA 1
ATOM 1365 C C . ALA A 1 188 ? 3.109 9.035 -16.468 1.00 96.25 188 ALA A C 1
ATOM 1367 O O . ALA A 1 188 ? 2.599 9.385 -17.535 1.00 96.25 188 ALA A O 1
ATOM 1368 N N . ILE A 1 189 ? 4.284 8.397 -16.429 1.00 96.75 189 ILE A N 1
ATOM 1369 C CA . ILE A 1 189 ? 5.057 8.054 -17.631 1.00 96.75 189 ILE A CA 1
ATOM 1370 C C . ILE A 1 189 ? 4.341 6.976 -18.446 1.00 96.75 189 ILE A C 1
ATOM 1372 O O . ILE A 1 189 ? 4.199 7.131 -19.659 1.00 96.75 189 ILE A O 1
ATOM 1376 N N . VAL A 1 190 ? 3.829 5.928 -17.799 1.00 96.62 190 VAL A N 1
ATOM 1377 C CA . VAL A 1 190 ? 3.054 4.861 -18.453 1.00 96.62 190 VAL A CA 1
ATOM 1378 C C . VAL A 1 190 ? 1.839 5.429 -19.192 1.00 96.62 190 VAL A C 1
ATOM 1380 O O . VAL A 1 190 ? 1.611 5.064 -20.344 1.00 96.62 190 VAL A O 1
ATOM 1383 N N . MET A 1 191 ? 1.112 6.385 -18.602 1.00 95.12 191 MET A N 1
ATOM 1384 C CA . MET A 1 191 ? -0.023 7.048 -19.265 1.00 95.12 191 MET A CA 1
ATOM 1385 C C . MET A 1 191 ? 0.379 7.795 -20.551 1.00 95.12 191 MET A C 1
ATOM 1387 O O . MET A 1 191 ? -0.429 7.915 -21.476 1.00 95.12 191 MET A O 1
ATOM 1391 N N . SER A 1 192 ? 1.629 8.266 -20.643 1.00 94.31 192 SER A N 1
ATOM 1392 C CA . SER A 1 192 ? 2.168 8.936 -21.838 1.00 94.31 192 SER A CA 1
ATOM 1393 C C . SER A 1 192 ? 2.594 7.972 -22.958 1.00 94.31 192 SER A C 1
ATOM 1395 O O . SER A 1 192 ? 2.762 8.394 -24.104 1.00 94.31 192 SER A O 1
ATOM 1397 N N . LEU A 1 193 ? 2.755 6.681 -22.652 1.00 96.50 193 LEU A N 1
ATOM 1398 C CA . LEU A 1 193 ? 3.228 5.636 -23.568 1.00 96.50 193 LEU A CA 1
ATOM 1399 C C . LEU A 1 193 ? 2.066 4.820 -24.169 1.00 96.50 193 LEU A C 1
ATOM 1401 O O . LEU A 1 193 ? 2.185 3.626 -24.402 1.00 96.50 193 LEU A O 1
ATOM 1405 N N . ASN A 1 194 ? 0.932 5.463 -24.445 1.00 94.00 194 ASN A N 1
ATOM 1406 C CA . ASN A 1 194 ? -0.324 4.800 -24.833 1.00 94.00 194 ASN A CA 1
ATOM 1407 C C . ASN A 1 194 ? -0.401 4.270 -26.283 1.00 94.00 194 ASN A C 1
ATOM 1409 O O . ASN A 1 194 ? -1.416 3.691 -26.667 1.00 94.00 194 ASN A O 1
ATOM 1413 N N . GLN A 1 195 ? 0.639 4.462 -27.096 1.00 96.25 195 GLN A N 1
ATOM 1414 C CA . GLN A 1 195 ? 0.672 3.994 -28.485 1.00 96.25 195 GLN A CA 1
ATOM 1415 C C . GLN A 1 195 ? 1.280 2.588 -28.567 1.00 96.25 195 GLN A C 1
ATOM 1417 O O . GLN A 1 195 ? 2.272 2.304 -27.901 1.00 96.25 195 GLN A O 1
ATOM 1422 N N . GLU A 1 196 ? 0.744 1.730 -29.441 1.00 96.62 196 GLU A N 1
ATOM 1423 C CA . GLU A 1 196 ? 1.169 0.324 -29.594 1.00 96.62 196 GLU A CA 1
ATOM 1424 C C . GLU A 1 196 ? 2.678 0.165 -29.854 1.00 96.62 196 GLU A C 1
ATOM 1426 O O . GLU A 1 196 ? 3.324 -0.731 -29.303 1.00 96.62 196 GLU A O 1
ATOM 1431 N N . LYS A 1 197 ? 3.271 1.093 -30.616 1.00 96.00 197 LYS A N 1
ATOM 1432 C CA . LYS A 1 197 ? 4.718 1.142 -30.888 1.00 96.00 197 LYS A CA 1
ATOM 1433 C C . LYS A 1 197 ? 5.591 1.270 -29.629 1.00 96.00 197 LYS A C 1
ATOM 1435 O O . LYS A 1 197 ? 6.767 0.937 -29.684 1.00 96.00 197 LYS A O 1
ATOM 1440 N N . TYR A 1 198 ? 5.038 1.716 -28.498 1.00 98.06 198 TYR A N 1
ATOM 1441 C CA . TYR A 1 198 ? 5.748 1.839 -27.218 1.00 98.06 198 TYR A CA 1
ATOM 1442 C C . TYR A 1 198 ? 5.551 0.628 -26.286 1.00 98.06 198 TYR A C 1
ATOM 1444 O O . TYR A 1 198 ? 6.010 0.650 -25.144 1.00 98.06 198 TYR A O 1
ATOM 1452 N N . SER A 1 199 ? 4.908 -0.449 -26.750 1.00 96.50 199 SER A N 1
ATOM 1453 C CA . SER A 1 199 ? 4.629 -1.656 -25.952 1.00 96.50 199 SER A CA 1
ATOM 1454 C C . SER A 1 199 ? 5.875 -2.307 -25.336 1.00 96.50 199 SER A C 1
ATOM 1456 O O . SER A 1 199 ? 5.819 -2.756 -24.191 1.00 96.50 199 SER A O 1
ATOM 1458 N N . ALA A 1 200 ? 7.015 -2.310 -26.035 1.00 96.94 200 ALA A N 1
ATOM 1459 C CA . ALA A 1 200 ? 8.276 -2.825 -25.494 1.00 96.94 200 ALA A CA 1
ATOM 1460 C C . ALA A 1 200 ? 8.780 -1.993 -24.298 1.00 96.94 200 ALA A C 1
ATOM 1462 O O . ALA A 1 200 ? 9.152 -2.558 -23.271 1.00 96.94 200 ALA A O 1
ATOM 1463 N N . ILE A 1 201 ? 8.698 -0.661 -24.400 1.00 98.12 201 ILE A N 1
ATOM 1464 C CA . ILE A 1 201 ? 9.074 0.279 -23.330 1.00 98.12 201 ILE A CA 1
ATOM 1465 C C . ILE A 1 201 ? 8.167 0.063 -22.112 1.00 98.12 201 ILE A C 1
ATOM 1467 O O . ILE A 1 201 ? 8.638 -0.080 -20.985 1.00 98.12 201 ILE A O 1
ATOM 1471 N N . LEU A 1 202 ? 6.852 -0.031 -22.342 1.00 98.00 202 LEU A N 1
ATOM 1472 C CA . LEU A 1 202 ? 5.873 -0.338 -21.296 1.00 98.00 202 LEU A CA 1
ATOM 1473 C C . LEU A 1 202 ? 6.177 -1.666 -20.594 1.00 98.00 202 LEU A C 1
ATOM 1475 O O . LEU A 1 202 ? 6.110 -1.743 -19.367 1.00 98.00 202 LEU A O 1
ATOM 1479 N N . SER A 1 203 ? 6.510 -2.707 -21.362 1.00 97.69 203 SER A N 1
ATOM 1480 C CA . SER A 1 203 ? 6.847 -4.023 -20.820 1.00 97.69 203 SER A CA 1
ATOM 1481 C C . SER A 1 203 ? 8.069 -3.961 -19.906 1.00 97.69 203 SER A C 1
ATOM 1483 O O . SER A 1 203 ? 8.057 -4.571 -18.839 1.00 97.69 203 SER A O 1
ATOM 1485 N N . GLU A 1 204 ? 9.108 -3.217 -20.290 1.00 97.81 204 GLU A N 1
ATOM 1486 C CA . GLU A 1 204 ? 10.319 -3.063 -19.482 1.00 97.81 204 GLU A CA 1
ATOM 1487 C C . GLU A 1 204 ? 10.045 -2.302 -18.177 1.00 97.81 204 GLU A C 1
ATOM 1489 O O . GLU A 1 204 ? 10.411 -2.776 -17.099 1.00 97.81 204 GLU A O 1
ATOM 1494 N N . ILE A 1 205 ? 9.334 -1.170 -18.246 1.00 98.44 205 ILE A N 1
ATOM 1495 C CA . ILE A 1 205 ? 8.961 -0.378 -17.063 1.00 98.44 205 ILE A CA 1
ATOM 1496 C C . ILE A 1 205 ? 8.118 -1.217 -16.090 1.00 98.44 205 ILE A C 1
ATOM 1498 O O . ILE A 1 205 ? 8.343 -1.194 -14.875 1.00 98.44 205 ILE A O 1
ATOM 1502 N N . ASN A 1 206 ? 7.141 -1.969 -16.604 1.00 97.06 206 ASN A N 1
ATOM 1503 C CA . ASN A 1 206 ? 6.286 -2.822 -15.780 1.00 97.06 206 ASN A CA 1
ATOM 1504 C C . ASN A 1 206 ? 7.068 -3.987 -15.164 1.00 97.06 206 ASN A C 1
ATOM 1506 O O . ASN A 1 206 ? 6.904 -4.273 -13.979 1.00 97.06 206 ASN A O 1
ATOM 1510 N N . ALA A 1 207 ? 7.979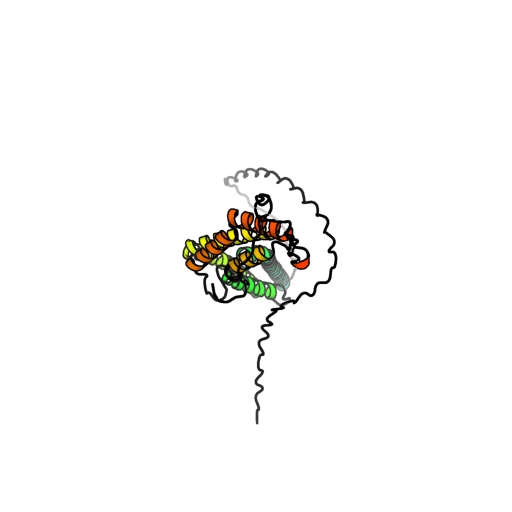 -4.612 -15.914 1.00 98.12 207 ALA A N 1
ATOM 1511 C CA . ALA A 1 207 ? 8.854 -5.646 -15.371 1.00 98.12 207 ALA A CA 1
ATOM 1512 C C . ALA A 1 207 ? 9.731 -5.102 -14.229 1.00 98.12 207 ALA A C 1
ATOM 1514 O O . ALA A 1 207 ? 9.794 -5.715 -13.161 1.00 98.12 207 ALA A O 1
ATOM 1515 N N . ALA A 1 208 ? 10.331 -3.921 -14.416 1.00 98.31 208 ALA A N 1
ATOM 1516 C CA . ALA A 1 208 ? 11.198 -3.275 -13.431 1.00 98.31 208 ALA A CA 1
ATOM 1517 C C . ALA A 1 208 ? 10.476 -2.858 -12.136 1.00 98.31 208 ALA A C 1
ATOM 1519 O O . ALA A 1 208 ? 11.117 -2.753 -11.094 1.00 98.31 208 ALA A O 1
ATOM 1520 N N . SER A 1 209 ? 9.159 -2.626 -12.185 1.00 98.50 209 SER A N 1
ATOM 1521 C CA . SER A 1 209 ? 8.355 -2.171 -11.036 1.00 98.50 209 SER A CA 1
ATOM 1522 C C . SER A 1 209 ? 7.558 -3.276 -10.337 1.00 98.50 209 SER A C 1
ATOM 1524 O O . SER A 1 209 ? 7.111 -3.068 -9.211 1.00 98.50 209 SER A O 1
ATOM 1526 N N . SER A 1 210 ? 7.427 -4.458 -10.945 1.00 98.19 210 SER A N 1
ATOM 1527 C CA . SER A 1 210 ? 6.577 -5.556 -10.454 1.00 98.19 210 SER A CA 1
ATOM 1528 C C . SER A 1 210 ? 6.791 -5.927 -8.976 1.00 98.19 210 SER A C 1
ATOM 1530 O O . SER A 1 210 ? 5.831 -6.042 -8.214 1.00 98.19 210 SER A O 1
ATOM 1532 N N . THR A 1 211 ? 8.044 -6.062 -8.530 1.00 98.12 211 THR A N 1
ATOM 1533 C CA . THR A 1 211 ? 8.364 -6.379 -7.126 1.00 98.12 211 THR A CA 1
ATOM 1534 C C . THR A 1 211 ? 7.962 -5.249 -6.178 1.00 98.12 211 THR A C 1
ATOM 1536 O O . THR A 1 211 ? 7.409 -5.504 -5.110 1.00 98.12 211 THR A O 1
ATOM 1539 N N . ALA A 1 212 ? 8.224 -3.995 -6.554 1.00 98.50 212 ALA A N 1
ATOM 1540 C CA . ALA A 1 212 ? 7.865 -2.832 -5.745 1.00 98.50 212 ALA A CA 1
ATOM 1541 C C . ALA A 1 212 ? 6.348 -2.693 -5.579 1.00 98.50 212 ALA A C 1
ATOM 1543 O O . ALA A 1 212 ? 5.876 -2.395 -4.483 1.00 98.50 212 ALA A O 1
ATOM 1544 N N . GLU A 1 213 ? 5.592 -2.936 -6.650 1.00 98.44 213 GLU A N 1
ATOM 1545 C CA . GLU A 1 213 ? 4.128 -2.921 -6.627 1.00 98.44 213 GLU A CA 1
ATOM 1546 C C . GLU A 1 213 ? 3.576 -3.980 -5.669 1.00 98.44 213 GLU A C 1
ATOM 1548 O O . GLU A 1 213 ? 2.688 -3.686 -4.867 1.00 98.44 213 GLU A O 1
ATOM 1553 N N . GLU A 1 214 ? 4.143 -5.189 -5.678 1.00 97.81 214 GLU A N 1
ATOM 1554 C CA . GLU A 1 214 ? 3.742 -6.248 -4.750 1.00 97.81 214 GLU A CA 1
ATOM 1555 C C . GLU A 1 214 ? 4.102 -5.904 -3.293 1.00 97.81 214 GLU A C 1
ATOM 1557 O O . GLU A 1 214 ? 3.309 -6.163 -2.388 1.00 97.81 214 GLU A O 1
ATOM 1562 N N . ILE A 1 215 ? 5.240 -5.241 -3.048 1.00 97.56 215 ILE A N 1
ATOM 1563 C CA . ILE A 1 215 ? 5.594 -4.747 -1.708 1.00 97.56 215 ILE A CA 1
ATOM 1564 C C . ILE A 1 215 ? 4.583 -3.698 -1.221 1.00 97.56 215 ILE A C 1
ATOM 1566 O O . ILE A 1 215 ? 4.076 -3.811 -0.105 1.00 97.56 215 ILE A O 1
ATOM 1570 N N . VAL A 1 216 ? 4.258 -2.692 -2.040 1.00 98.12 216 VAL A N 1
ATOM 1571 C CA . VAL A 1 216 ? 3.290 -1.643 -1.665 1.00 98.12 216 VAL A CA 1
ATOM 1572 C C . VAL A 1 216 ? 1.896 -2.228 -1.443 1.00 98.12 216 VAL A C 1
ATOM 1574 O O . VAL A 1 216 ? 1.201 -1.833 -0.508 1.00 98.12 216 VAL A O 1
ATOM 1577 N N . LYS A 1 217 ? 1.508 -3.232 -2.231 1.00 97.12 217 LYS A N 1
ATOM 1578 C CA . LYS A 1 217 ? 0.255 -3.971 -2.045 1.00 97.12 217 LYS A CA 1
ATOM 1579 C C . LYS A 1 217 ? 0.199 -4.723 -0.712 1.00 97.12 217 LYS A C 1
ATOM 1581 O O . LYS A 1 217 ? -0.871 -4.810 -0.112 1.00 97.12 217 LYS A O 1
ATOM 1586 N N . GLN A 1 218 ? 1.328 -5.244 -0.229 1.00 96.75 218 GLN A N 1
ATOM 1587 C CA . GLN A 1 218 ? 1.423 -5.871 1.097 1.00 96.75 218 GLN A CA 1
ATOM 1588 C C . GLN A 1 218 ? 1.463 -4.858 2.247 1.00 96.75 218 GLN A C 1
ATOM 1590 O O . GLN A 1 218 ? 1.201 -5.240 3.389 1.00 96.75 218 GLN A O 1
ATOM 1595 N N . THR A 1 219 ? 1.663 -3.574 1.939 1.00 98.12 219 THR A N 1
ATOM 1596 C CA . THR A 1 219 ? 1.714 -2.424 2.853 1.00 98.12 219 THR A CA 1
ATOM 1597 C C . THR A 1 219 ? 3.004 -2.314 3.678 1.00 98.12 219 THR A C 1
ATOM 1599 O O . THR A 1 219 ? 3.830 -3.222 3.720 1.00 98.12 219 THR A O 1
ATOM 1602 N N . LEU A 1 220 ? 3.191 -1.172 4.346 1.00 98.50 220 LEU A N 1
ATOM 1603 C CA . LEU A 1 220 ? 4.354 -0.881 5.191 1.00 98.50 220 LEU A CA 1
ATOM 1604 C C . LEU A 1 220 ? 4.374 -1.719 6.480 1.00 98.50 220 LEU A C 1
ATOM 1606 O O . LEU A 1 220 ? 5.443 -2.132 6.929 1.00 98.50 220 LEU A O 1
ATOM 1610 N N . ASN A 1 221 ? 3.203 -1.970 7.074 1.00 98.19 221 ASN A N 1
ATOM 1611 C CA . ASN A 1 221 ? 3.041 -2.833 8.250 1.00 98.19 221 ASN A CA 1
ATOM 1612 C C . ASN A 1 221 ? 2.015 -3.947 7.952 1.00 98.19 221 ASN A C 1
ATOM 1614 O O . ASN A 1 221 ? 0.838 -3.820 8.322 1.00 98.19 221 ASN A O 1
ATOM 1618 N N . PRO A 1 222 ? 2.444 -5.022 7.258 1.00 97.75 222 PRO A N 1
ATOM 1619 C CA . PRO A 1 222 ? 1.563 -6.105 6.831 1.00 97.75 222 PRO A CA 1
ATOM 1620 C C . PRO A 1 222 ? 0.980 -6.902 8.006 1.00 97.75 222 PRO A C 1
ATOM 1622 O O . PRO A 1 222 ? 1.602 -7.047 9.058 1.00 97.75 222 PRO A O 1
ATOM 1625 N N . VAL A 1 223 ? -0.192 -7.518 7.804 1.00 96.25 223 VAL A N 1
ATOM 1626 C CA . VAL A 1 223 ? -0.892 -8.318 8.837 1.00 96.25 223 VAL A CA 1
ATOM 1627 C C . VAL A 1 223 ? -0.048 -9.494 9.347 1.00 96.25 223 VAL A C 1
ATOM 1629 O O . VAL A 1 223 ? -0.099 -9.827 10.528 1.00 96.25 223 VAL A O 1
ATOM 1632 N N . ASN A 1 224 ? 0.759 -10.106 8.476 1.00 94.12 224 ASN A N 1
ATOM 1633 C CA . ASN A 1 224 ? 1.635 -11.225 8.840 1.00 94.12 224 ASN A CA 1
ATOM 1634 C C . ASN A 1 224 ? 2.844 -10.805 9.705 1.00 94.12 224 ASN A C 1
ATOM 1636 O O . ASN A 1 224 ? 3.556 -11.674 10.199 1.00 94.12 224 ASN A O 1
ATOM 1640 N N . GLY A 1 225 ? 3.077 -9.500 9.896 1.00 92.38 225 GLY A N 1
ATOM 1641 C CA . GLY A 1 225 ? 4.197 -8.954 10.663 1.00 92.38 225 GLY A CA 1
ATOM 1642 C C . GLY A 1 225 ? 5.549 -8.962 9.941 1.00 92.38 225 GLY A C 1
ATOM 1643 O O . GLY A 1 225 ? 6.530 -8.486 10.512 1.00 92.38 225 GLY A O 1
ATOM 1644 N N . ASN A 1 226 ? 5.622 -9.459 8.704 1.00 95.50 226 ASN A N 1
ATOM 1645 C CA . ASN A 1 226 ? 6.852 -9.477 7.917 1.00 95.50 226 ASN A CA 1
ATOM 1646 C C . ASN A 1 226 ? 7.060 -8.110 7.266 1.00 95.50 226 ASN A C 1
ATOM 1648 O O . ASN A 1 226 ? 6.505 -7.826 6.207 1.00 95.50 226 ASN A O 1
ATOM 1652 N N . LEU A 1 227 ? 7.848 -7.257 7.916 1.00 97.88 227 LEU A N 1
ATOM 1653 C CA . LEU A 1 227 ? 8.107 -5.906 7.426 1.00 97.88 227 LEU A CA 1
ATOM 1654 C C . LEU A 1 227 ? 8.930 -5.922 6.126 1.00 97.88 227 LEU A C 1
ATOM 1656 O O . LEU A 1 227 ? 9.837 -6.752 5.988 1.00 97.88 227 LEU A O 1
ATOM 1660 N N . PRO A 1 228 ? 8.681 -4.981 5.196 1.00 97.94 228 PRO A N 1
ATOM 1661 C CA . PRO A 1 228 ? 9.561 -4.773 4.056 1.00 97.94 228 PRO A CA 1
ATOM 1662 C C . PRO A 1 228 ? 10.989 -4.440 4.504 1.00 97.94 228 PRO A C 1
ATOM 1664 O O . PRO A 1 228 ? 11.216 -3.799 5.530 1.00 97.94 228 PRO A O 1
ATOM 1667 N N . VAL A 1 229 ? 11.971 -4.849 3.704 1.00 98.12 229 VAL A N 1
ATOM 1668 C CA . VAL A 1 229 ? 13.389 -4.626 4.004 1.00 98.12 229 VAL A CA 1
ATOM 1669 C C . VAL A 1 229 ? 13.874 -3.358 3.304 1.00 98.12 229 VAL A C 1
ATOM 1671 O O . VAL A 1 229 ? 13.766 -3.240 2.086 1.00 98.12 229 VAL A O 1
ATOM 1674 N N . VAL A 1 230 ? 14.474 -2.430 4.057 1.00 98.62 230 VAL A N 1
ATOM 1675 C CA . VAL A 1 230 ? 14.953 -1.125 3.548 1.00 98.62 230 VAL A CA 1
ATOM 1676 C C . VAL A 1 230 ? 15.878 -1.268 2.337 1.00 98.62 230 VAL A C 1
ATOM 1678 O O . VAL A 1 230 ? 15.721 -0.554 1.350 1.00 98.62 230 VAL A O 1
ATOM 1681 N N . ALA A 1 231 ? 16.823 -2.210 2.386 1.00 98.50 231 ALA A N 1
ATOM 1682 C CA . ALA A 1 231 ? 17.745 -2.460 1.279 1.00 98.50 231 ALA A CA 1
ATOM 1683 C C . ALA A 1 231 ? 17.009 -2.884 -0.003 1.00 98.50 231 ALA A C 1
ATOM 1685 O O . ALA A 1 231 ? 17.339 -2.401 -1.084 1.00 98.50 231 ALA A O 1
ATOM 1686 N N . THR A 1 232 ? 15.981 -3.729 0.124 1.00 98.50 232 THR A N 1
ATOM 1687 C CA . THR A 1 232 ? 15.128 -4.138 -0.997 1.00 98.50 232 THR A CA 1
ATOM 1688 C C . THR A 1 232 ? 14.345 -2.951 -1.545 1.00 98.50 232 THR A C 1
ATOM 1690 O O . THR A 1 232 ? 14.372 -2.732 -2.748 1.00 98.50 232 THR A O 1
ATOM 1693 N N . LEU A 1 233 ? 13.718 -2.138 -0.685 1.00 98.75 233 LEU A N 1
ATOM 1694 C CA . LEU A 1 233 ? 12.985 -0.941 -1.122 1.00 98.75 233 LEU A CA 1
ATOM 1695 C C . LEU A 1 233 ? 13.876 0.008 -1.931 1.00 98.75 233 LEU A C 1
ATOM 1697 O O . LEU A 1 233 ? 13.478 0.467 -2.997 1.00 98.75 233 LEU A O 1
ATOM 1701 N N . ASN A 1 234 ? 15.095 0.265 -1.452 1.00 98.69 234 ASN A N 1
ATOM 1702 C CA . ASN A 1 234 ? 16.047 1.129 -2.145 1.00 98.69 234 ASN A CA 1
ATOM 1703 C C . ASN A 1 234 ? 16.500 0.527 -3.482 1.00 98.69 234 ASN A C 1
ATOM 1705 O O . ASN A 1 234 ? 16.563 1.245 -4.476 1.00 98.69 234 ASN A O 1
ATOM 1709 N N . ALA A 1 235 ? 16.782 -0.779 -3.521 1.00 98.75 235 ALA A N 1
ATOM 1710 C CA . ALA A 1 235 ? 17.180 -1.462 -4.749 1.00 98.75 235 ALA A CA 1
ATOM 1711 C C . ALA A 1 235 ? 16.066 -1.435 -5.807 1.00 98.75 235 ALA A C 1
ATOM 1713 O O . ALA A 1 235 ? 16.330 -1.099 -6.961 1.00 98.75 235 ALA A O 1
ATOM 1714 N N . GLU A 1 236 ? 14.823 -1.734 -5.421 1.00 98.75 236 GLU A N 1
ATOM 1715 C CA . GLU A 1 236 ? 13.676 -1.654 -6.331 1.00 98.75 236 GLU A CA 1
ATOM 1716 C C . GLU A 1 236 ? 13.403 -0.207 -6.767 1.00 98.75 236 GLU A C 1
ATOM 1718 O O . GLU A 1 236 ? 13.151 0.040 -7.944 1.00 98.75 236 GLU A O 1
ATOM 1723 N N . ASN A 1 237 ? 13.548 0.772 -5.870 1.00 98.75 237 ASN A N 1
ATOM 1724 C CA . ASN A 1 237 ? 13.439 2.185 -6.228 1.00 98.75 237 ASN A CA 1
ATOM 1725 C C . ASN A 1 237 ? 14.465 2.582 -7.305 1.00 98.75 237 ASN A C 1
ATOM 1727 O O . ASN A 1 237 ? 14.101 3.225 -8.287 1.00 98.75 237 ASN A O 1
ATOM 1731 N N . THR A 1 238 ? 15.730 2.170 -7.162 1.00 98.69 238 THR A N 1
ATOM 1732 C CA . THR A 1 238 ? 16.768 2.416 -8.175 1.00 98.69 238 THR A CA 1
ATOM 1733 C C . THR A 1 238 ? 16.432 1.751 -9.507 1.00 98.69 238 THR A C 1
ATOM 1735 O O . THR A 1 238 ? 16.543 2.405 -10.540 1.00 98.69 238 THR A O 1
ATOM 1738 N N . LYS A 1 239 ? 15.972 0.491 -9.505 1.00 98.62 239 LYS A N 1
ATOM 1739 C CA . LYS A 1 239 ? 15.561 -0.205 -10.739 1.00 98.62 239 LYS A CA 1
ATOM 1740 C C . LYS A 1 239 ? 14.480 0.565 -11.491 1.00 98.62 239 LYS A C 1
ATOM 1742 O O . LYS A 1 239 ? 14.588 0.735 -12.702 1.00 98.62 239 LYS A O 1
ATOM 1747 N N . ILE A 1 240 ? 13.463 1.051 -10.778 1.00 98.81 240 ILE A N 1
ATOM 1748 C CA . ILE A 1 240 ? 12.382 1.824 -11.394 1.00 98.81 240 ILE A CA 1
ATOM 1749 C C . ILE A 1 240 ? 12.921 3.144 -11.935 1.00 98.81 240 ILE A C 1
ATOM 1751 O O . ILE A 1 240 ? 12.632 3.467 -13.081 1.00 98.81 240 ILE A O 1
ATOM 1755 N N . LEU A 1 241 ? 13.719 3.882 -11.154 1.00 98.69 241 LEU A N 1
ATOM 1756 C CA . LEU A 1 241 ? 14.299 5.160 -11.583 1.00 98.69 241 LEU A CA 1
ATOM 1757 C C . LEU A 1 241 ? 15.141 5.030 -12.857 1.00 98.69 241 LEU A C 1
ATOM 1759 O O . LEU A 1 241 ? 15.020 5.879 -13.736 1.00 98.69 241 LEU A O 1
ATOM 1763 N N . GLU A 1 242 ? 15.943 3.971 -12.983 1.00 98.44 242 GLU A N 1
ATOM 1764 C CA . GLU A 1 242 ? 16.698 3.698 -14.211 1.00 98.44 242 GLU A CA 1
ATOM 1765 C C . GLU A 1 242 ? 15.772 3.349 -15.384 1.00 98.44 242 GLU A C 1
ATOM 1767 O O . GLU A 1 242 ? 15.949 3.874 -16.483 1.00 98.44 242 GLU A O 1
ATOM 1772 N N . ALA A 1 243 ? 14.741 2.528 -15.154 1.00 98.25 243 ALA A N 1
ATOM 1773 C CA . ALA A 1 243 ? 13.780 2.157 -16.191 1.00 98.25 243 ALA A CA 1
ATOM 1774 C C . ALA A 1 243 ? 12.967 3.356 -16.706 1.00 98.25 243 ALA A C 1
ATOM 1776 O O . ALA A 1 243 ? 12.662 3.417 -17.895 1.00 98.25 243 ALA A O 1
ATOM 1777 N N . ILE A 1 244 ? 12.636 4.313 -15.833 1.00 98.25 244 ILE A N 1
ATOM 1778 C CA . ILE A 1 244 ? 11.841 5.505 -16.171 1.00 98.25 244 ILE A CA 1
ATOM 1779 C C . ILE A 1 244 ? 12.690 6.750 -16.460 1.00 98.25 244 ILE A C 1
ATOM 1781 O O . ILE A 1 244 ? 12.148 7.851 -16.579 1.00 98.25 244 ILE A O 1
ATOM 1785 N N . LYS A 1 245 ? 14.016 6.608 -16.549 1.00 98.31 245 LYS A N 1
ATOM 1786 C CA . LYS A 1 245 ? 14.932 7.727 -16.771 1.00 98.31 245 LYS A CA 1
ATOM 1787 C C . LYS A 1 245 ? 14.591 8.445 -18.077 1.00 98.31 245 LYS A C 1
ATOM 1789 O O . LYS A 1 245 ? 14.572 7.834 -19.141 1.00 98.31 245 LYS A O 1
ATOM 1794 N N . GLU A 1 246 ? 14.369 9.756 -18.003 1.00 96.44 246 GLU A N 1
ATOM 1795 C CA . GLU A 1 246 ? 13.864 10.561 -19.126 1.00 96.44 246 GLU A CA 1
ATOM 1796 C C . GLU A 1 246 ? 14.699 10.406 -20.408 1.00 96.44 246 GLU A C 1
ATOM 1798 O O . GLU A 1 246 ? 14.149 10.180 -21.482 1.00 96.44 246 GLU A O 1
ATOM 1803 N N . GLU A 1 247 ? 16.028 10.460 -20.295 1.00 97.19 247 GLU A N 1
ATOM 1804 C CA . GLU A 1 247 ? 16.948 10.279 -21.426 1.00 97.19 247 GLU A CA 1
ATOM 1805 C C . GLU A 1 247 ? 16.775 8.911 -22.109 1.00 97.19 247 GLU A C 1
ATOM 1807 O O . GLU A 1 247 ? 16.693 8.837 -23.338 1.00 97.19 247 GLU A O 1
ATOM 1812 N N . LYS A 1 248 ? 16.656 7.839 -21.313 1.00 97.19 248 LYS A N 1
ATOM 1813 C CA . LYS A 1 248 ? 16.425 6.472 -21.801 1.00 97.19 248 LYS A CA 1
ATOM 1814 C C . LYS A 1 248 ? 15.092 6.396 -22.541 1.00 97.19 248 LYS A C 1
ATOM 1816 O O . LYS A 1 248 ? 15.057 5.992 -23.701 1.00 97.19 248 LYS A O 1
ATOM 1821 N N . ILE A 1 249 ? 14.020 6.868 -21.904 1.00 97.81 249 ILE A N 1
ATOM 1822 C CA . ILE A 1 249 ? 12.668 6.847 -22.470 1.00 97.81 249 ILE A CA 1
ATOM 1823 C C . ILE A 1 249 ? 12.594 7.650 -23.772 1.00 97.81 249 ILE A C 1
ATOM 1825 O O . ILE A 1 249 ? 12.017 7.181 -24.750 1.00 97.81 249 ILE A O 1
ATOM 1829 N N . ASN A 1 250 ? 13.193 8.840 -23.831 1.00 97.19 250 ASN A N 1
ATOM 1830 C CA . ASN A 1 250 ? 13.181 9.671 -25.037 1.00 97.19 250 ASN A CA 1
ATOM 1831 C C . ASN A 1 250 ? 13.940 9.014 -26.202 1.00 97.19 250 ASN A C 1
ATOM 1833 O O . ASN A 1 250 ? 13.475 9.057 -27.347 1.00 97.19 250 ASN A O 1
ATOM 1837 N N . SER A 1 251 ? 15.074 8.371 -25.912 1.00 97.50 251 SER A N 1
ATOM 1838 C CA . SER A 1 251 ? 15.840 7.600 -26.896 1.00 97.50 251 SER A CA 1
ATOM 1839 C C . SER A 1 251 ? 15.032 6.411 -27.430 1.00 97.50 251 SER A C 1
ATOM 1841 O O . SER A 1 251 ? 14.879 6.240 -28.640 1.00 97.50 251 SER A O 1
ATOM 1843 N N . GLU A 1 252 ? 14.419 5.632 -26.539 1.00 97.25 252 GLU A N 1
ATOM 1844 C CA . GLU A 1 252 ? 13.613 4.466 -26.911 1.00 97.25 252 GLU A CA 1
ATOM 1845 C C . GLU A 1 252 ? 12.355 4.843 -27.689 1.00 97.25 252 GLU A C 1
ATOM 1847 O O . GLU A 1 252 ? 12.019 4.177 -28.669 1.00 97.25 252 GLU A O 1
ATOM 1852 N N . LYS A 1 253 ? 11.692 5.945 -27.319 1.00 97.19 253 LYS A N 1
ATOM 1853 C CA . LYS A 1 253 ? 10.565 6.489 -28.084 1.00 97.19 253 LYS A CA 1
ATOM 1854 C C . LYS A 1 253 ? 10.988 6.869 -29.497 1.00 97.19 253 LYS A C 1
ATOM 1856 O O . LYS A 1 253 ? 10.311 6.478 -30.441 1.00 97.19 253 LYS A O 1
ATOM 1861 N N . SER A 1 254 ? 12.123 7.553 -29.644 1.00 96.19 254 SER A N 1
ATOM 1862 C CA . SER A 1 254 ? 12.660 7.928 -30.959 1.00 96.19 254 SER A CA 1
ATOM 1863 C C . SER A 1 254 ? 12.940 6.693 -31.821 1.00 96.19 254 SER A C 1
ATOM 1865 O O . SER A 1 254 ? 12.569 6.656 -32.992 1.00 96.19 254 SER A O 1
ATOM 1867 N N . ASN A 1 255 ? 13.522 5.645 -31.232 1.00 95.12 255 ASN A N 1
ATOM 1868 C CA . ASN A 1 255 ? 13.762 4.377 -31.923 1.00 95.12 255 ASN A CA 1
ATOM 1869 C C . ASN A 1 255 ? 12.458 3.677 -32.325 1.00 95.12 255 ASN A C 1
ATOM 1871 O O . ASN A 1 255 ? 12.337 3.214 -33.458 1.00 95.12 255 ASN A O 1
ATOM 1875 N N . ALA A 1 256 ? 11.469 3.628 -31.430 1.00 96.00 256 ALA A N 1
ATOM 1876 C CA . ALA A 1 256 ? 10.153 3.067 -31.719 1.00 96.00 256 ALA A CA 1
ATOM 1877 C C . ALA A 1 256 ? 9.423 3.847 -32.826 1.00 96.00 256 ALA A C 1
ATOM 1879 O O . ALA A 1 256 ? 8.788 3.246 -33.691 1.00 96.00 256 ALA A O 1
ATOM 1880 N N . ASP A 1 257 ? 9.551 5.176 -32.841 1.00 95.75 257 ASP A N 1
ATOM 1881 C CA . ASP A 1 257 ? 8.994 6.042 -33.880 1.00 95.75 257 ASP A CA 1
ATOM 1882 C C . ASP A 1 257 ? 9.668 5.805 -35.239 1.00 95.75 257 ASP A C 1
ATOM 1884 O O . ASP A 1 257 ? 8.981 5.706 -36.257 1.00 95.75 257 ASP A O 1
ATOM 1888 N N . LEU A 1 258 ? 10.994 5.651 -35.273 1.00 93.19 258 LEU A N 1
ATOM 1889 C CA . LEU A 1 258 ? 11.726 5.295 -36.493 1.00 93.19 258 LEU A CA 1
ATOM 1890 C C . LEU A 1 258 ? 11.341 3.901 -36.996 1.00 93.19 258 LEU A C 1
ATOM 1892 O O . LEU A 1 258 ? 11.084 3.731 -38.186 1.00 93.19 258 LEU A O 1
ATOM 1896 N N . PHE A 1 259 ? 11.258 2.918 -36.097 1.00 91.38 259 PHE A N 1
ATOM 1897 C CA . PHE A 1 259 ? 10.880 1.548 -36.437 1.00 91.38 259 PHE A CA 1
ATOM 1898 C C . PHE A 1 259 ? 9.447 1.462 -36.973 1.00 91.38 259 PHE A C 1
ATOM 1900 O O . PHE A 1 259 ? 9.211 0.796 -37.976 1.00 91.38 259 PHE A O 1
ATOM 1907 N N . ALA A 1 260 ? 8.500 2.192 -36.377 1.00 91.81 260 ALA A N 1
ATOM 1908 C CA . ALA A 1 260 ? 7.119 2.245 -36.857 1.00 91.81 260 ALA A CA 1
ATOM 1909 C C . ALA A 1 260 ? 7.000 2.807 -38.288 1.00 91.81 260 ALA A C 1
ATOM 1911 O O . ALA A 1 260 ? 6.061 2.469 -39.005 1.00 91.81 260 ALA A O 1
ATOM 1912 N N . ASN A 1 261 ? 7.954 3.641 -38.713 1.00 87.38 261 ASN A N 1
ATOM 1913 C CA . ASN A 1 261 ? 8.021 4.201 -40.064 1.00 87.38 261 ASN A CA 1
ATOM 1914 C C . ASN A 1 261 ? 8.990 3.446 -40.990 1.00 87.38 261 ASN A C 1
ATOM 1916 O O . ASN A 1 261 ? 9.152 3.826 -42.154 1.00 87.38 261 ASN A O 1
ATOM 1920 N N . TYR A 1 262 ? 9.648 2.394 -40.500 1.00 86.00 262 TYR A N 1
ATOM 1921 C CA . TYR A 1 262 ? 10.650 1.658 -41.257 1.00 86.00 262 TYR A CA 1
ATOM 1922 C C . TYR A 1 262 ? 10.020 0.947 -42.460 1.00 86.00 262 TYR A C 1
ATOM 1924 O O . TYR A 1 262 ? 9.040 0.215 -42.339 1.00 86.00 262 TYR A O 1
ATOM 1932 N N . GLN A 1 263 ? 10.617 1.147 -43.635 1.00 77.94 263 GLN A N 1
ATOM 1933 C CA . GLN A 1 263 ? 10.223 0.490 -44.878 1.00 77.94 263 GLN A CA 1
ATOM 1934 C C . GLN A 1 263 ? 11.320 -0.486 -45.303 1.00 77.94 263 GLN A C 1
ATOM 1936 O O . GLN A 1 263 ? 12.456 -0.085 -45.565 1.00 77.94 263 GLN A O 1
ATOM 1941 N N . LEU A 1 264 ? 10.978 -1.773 -45.397 1.00 77.50 264 LEU A N 1
ATOM 1942 C CA . LEU A 1 264 ? 11.889 -2.802 -45.889 1.00 77.50 264 LEU A CA 1
ATOM 1943 C C . LEU A 1 264 ? 11.786 -2.914 -47.412 1.00 77.50 264 LE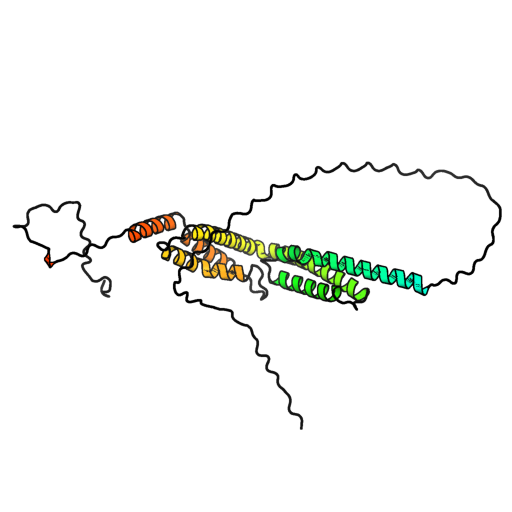U A C 1
ATOM 1945 O O . LEU A 1 264 ? 10.858 -3.522 -47.945 1.00 77.50 264 LEU A O 1
ATOM 1949 N N . TYR A 1 265 ? 12.790 -2.408 -48.118 1.00 73.62 265 TYR A N 1
ATOM 1950 C CA . TYR A 1 265 ? 12.932 -2.642 -49.553 1.00 73.62 265 TYR A CA 1
ATOM 1951 C C . TYR A 1 265 ? 13.824 -3.859 -49.787 1.00 73.62 265 TYR A C 1
ATOM 1953 O O . TYR A 1 265 ? 15.052 -3.774 -49.764 1.00 73.62 265 TYR A O 1
ATOM 1961 N N . LYS A 1 266 ? 13.203 -5.024 -49.998 1.00 72.25 266 LYS A N 1
ATOM 1962 C CA . LYS A 1 266 ? 13.939 -6.243 -50.342 1.00 72.25 266 LYS A CA 1
ATOM 1963 C C . LYS A 1 266 ? 14.555 -6.091 -51.732 1.00 72.25 266 LYS A C 1
ATOM 1965 O O . LYS A 1 266 ? 13.845 -5.839 -52.704 1.00 72.25 266 LYS A O 1
ATOM 1970 N N . LEU A 1 267 ? 15.869 -6.286 -51.825 1.00 70.88 267 LEU A N 1
ATOM 1971 C CA . LEU A 1 267 ? 16.572 -6.246 -53.102 1.00 70.88 267 LEU A CA 1
ATOM 1972 C C . LEU A 1 267 ? 16.125 -7.417 -53.985 1.00 70.88 267 LEU A C 1
ATOM 1974 O O . LEU A 1 267 ? 16.345 -8.585 -53.652 1.00 70.88 267 LEU A O 1
ATOM 1978 N N . ASP A 1 268 ? 15.511 -7.100 -55.121 1.00 73.12 268 ASP A N 1
ATOM 1979 C CA . ASP A 1 268 ? 15.176 -8.082 -56.144 1.00 73.12 268 ASP A CA 1
ATOM 1980 C C . ASP A 1 268 ? 16.414 -8.357 -57.003 1.00 73.12 268 ASP A C 1
ATOM 1982 O O . ASP A 1 268 ? 16.753 -7.591 -57.907 1.00 73.12 268 ASP A O 1
ATOM 1986 N N . ARG A 1 269 ? 17.104 -9.467 -56.708 1.00 68.94 269 ARG A N 1
ATOM 1987 C CA . ARG A 1 269 ? 18.329 -9.862 -57.420 1.00 68.94 269 ARG A CA 1
ATOM 1988 C C . ARG A 1 269 ? 18.112 -10.065 -58.919 1.00 68.94 269 ARG A C 1
ATOM 1990 O O . ARG A 1 269 ? 19.070 -9.942 -59.669 1.00 68.94 269 ARG A O 1
ATOM 1997 N N . THR A 1 270 ? 16.885 -10.350 -59.358 1.00 69.75 270 THR A N 1
ATOM 1998 C CA . THR A 1 270 ? 16.570 -10.540 -60.785 1.00 69.75 270 THR A CA 1
ATOM 1999 C C . THR A 1 270 ? 16.501 -9.223 -61.558 1.00 69.75 270 THR A C 1
ATOM 2001 O O . THR A 1 270 ? 16.599 -9.220 -62.781 1.00 69.75 270 THR A O 1
ATOM 2004 N N . LYS A 1 271 ? 16.378 -8.097 -60.845 1.00 67.62 271 LYS A N 1
ATOM 2005 C CA . LYS A 1 271 ? 16.348 -6.739 -61.405 1.00 67.62 271 LYS A CA 1
ATOM 2006 C C . LYS A 1 271 ? 17.688 -6.013 -61.291 1.00 67.62 271 LYS A C 1
ATOM 2008 O O . LYS A 1 271 ? 17.790 -4.860 -61.703 1.00 67.62 271 LYS A O 1
ATOM 2013 N N . LEU A 1 272 ? 18.710 -6.666 -60.736 1.00 65.75 272 LEU A N 1
ATOM 2014 C CA . LEU A 1 272 ? 20.072 -6.143 -60.720 1.00 65.75 272 LEU A CA 1
ATOM 2015 C C . LEU A 1 272 ? 20.685 -6.320 -62.109 1.00 65.75 272 LEU A C 1
ATOM 2017 O O . LEU A 1 272 ? 21.133 -7.406 -62.467 1.00 65.75 272 LEU A O 1
ATOM 2021 N N . MET A 1 273 ? 20.700 -5.244 -62.888 1.00 64.00 273 MET A N 1
ATOM 2022 C CA . MET A 1 273 ? 21.382 -5.197 -64.179 1.00 64.00 273 MET A CA 1
ATOM 2023 C C . MET A 1 273 ? 22.806 -4.665 -63.971 1.00 64.00 273 MET A C 1
ATOM 2025 O O . MET A 1 273 ? 23.003 -3.674 -63.270 1.00 64.00 273 MET A O 1
ATOM 2029 N N . SER A 1 274 ? 23.809 -5.310 -64.569 1.00 60.47 274 SER A N 1
ATOM 2030 C CA . SER A 1 274 ? 25.163 -4.750 -64.663 1.00 60.47 274 SER A CA 1
ATOM 2031 C C . SER A 1 274 ? 25.216 -3.813 -65.869 1.00 60.47 274 SER A C 1
ATOM 2033 O O . SER A 1 274 ? 25.158 -4.275 -67.006 1.00 60.47 274 SER A O 1
ATOM 2035 N N . GLU A 1 275 ? 25.331 -2.504 -65.639 1.00 53.66 275 GLU A N 1
ATOM 2036 C CA . GLU A 1 275 ? 25.711 -1.562 -66.695 1.00 53.66 275 GLU A CA 1
ATOM 2037 C C . GLU A 1 275 ? 27.229 -1.358 -66.691 1.00 53.66 275 GLU A C 1
ATOM 2039 O O . GLU A 1 275 ? 27.758 -0.455 -66.050 1.00 53.66 275 GLU A O 1
ATOM 2044 N N . GLY A 1 276 ? 27.931 -2.208 -67.443 1.00 56.12 276 GLY A N 1
ATOM 2045 C CA . GLY A 1 276 ? 29.298 -1.940 -67.889 1.00 56.12 276 GLY A CA 1
ATOM 2046 C C . GLY A 1 276 ? 30.397 -1.980 -66.818 1.00 56.12 276 GLY A C 1
ATOM 2047 O O . GLY A 1 276 ? 30.173 -2.202 -65.634 1.00 56.12 276 GLY A O 1
ATOM 2048 N N . SER A 1 277 ? 31.637 -1.828 -67.287 1.00 54.56 277 SER A N 1
ATOM 2049 C CA . SER A 1 277 ? 32.873 -1.877 -66.495 1.00 54.56 277 SER A CA 1
ATOM 2050 C C . SER A 1 277 ? 32.805 -0.988 -65.239 1.00 54.56 277 SER A C 1
ATOM 2052 O O . SER A 1 277 ? 32.584 0.218 -65.326 1.00 54.56 277 SER A O 1
ATOM 2054 N N . ASN A 1 278 ? 33.019 -1.608 -64.073 1.00 56.31 278 ASN A N 1
ATOM 2055 C CA . ASN A 1 278 ? 32.973 -1.026 -62.728 1.00 56.31 278 ASN A CA 1
ATOM 2056 C C . ASN A 1 278 ? 33.967 0.137 -62.520 1.00 56.31 278 ASN A C 1
ATOM 2058 O O . ASN A 1 278 ? 35.033 -0.071 -61.942 1.00 56.31 278 ASN A O 1
ATOM 2062 N N . ASN A 1 279 ? 33.634 1.360 -62.941 1.00 54.59 279 ASN A N 1
ATOM 2063 C CA . ASN A 1 279 ? 34.450 2.541 -62.619 1.00 54.59 279 ASN A CA 1
ATOM 2064 C C . ASN A 1 279 ? 33.653 3.813 -62.276 1.00 54.59 279 ASN A C 1
ATOM 2066 O O . ASN A 1 279 ? 34.232 4.892 -62.149 1.00 54.59 279 ASN A O 1
ATOM 2070 N N . THR A 1 280 ? 32.333 3.720 -62.099 1.00 55.34 280 THR A N 1
ATOM 2071 C CA . THR A 1 280 ? 31.507 4.844 -61.638 1.00 55.34 280 THR A CA 1
ATOM 2072 C C . THR A 1 280 ? 31.334 4.794 -60.119 1.00 55.34 280 THR A C 1
ATOM 2074 O O . THR A 1 280 ? 31.031 3.761 -59.523 1.00 55.34 280 THR A O 1
ATOM 2077 N N . LYS A 1 281 ? 31.593 5.931 -59.466 1.00 55.41 281 LYS A N 1
ATOM 2078 C CA . LYS A 1 281 ? 31.519 6.093 -58.009 1.00 55.41 281 LYS A CA 1
ATOM 2079 C C . LYS A 1 281 ? 30.071 5.857 -57.549 1.00 55.41 281 LYS A C 1
ATOM 2081 O O . LYS A 1 281 ? 29.165 6.477 -58.102 1.00 55.41 281 LYS A O 1
ATOM 2086 N N . GLN A 1 282 ? 29.853 4.982 -56.561 1.00 55.19 282 GLN A N 1
ATOM 2087 C CA . GLN A 1 282 ? 28.511 4.731 -56.013 1.00 55.19 282 GLN A CA 1
ATOM 2088 C C . GLN A 1 282 ? 27.842 6.053 -55.575 1.00 55.19 282 GLN A C 1
ATOM 2090 O O . GLN A 1 282 ? 28.520 6.892 -54.968 1.00 55.19 282 GLN A O 1
ATOM 2095 N N . PRO A 1 283 ? 26.537 6.260 -55.845 1.00 55.41 283 PRO A N 1
ATOM 2096 C CA . PRO A 1 283 ? 25.825 7.435 -55.353 1.00 55.41 283 PRO A CA 1
ATOM 2097 C C . PRO A 1 283 ? 25.823 7.422 -53.820 1.00 55.41 283 PRO A C 1
ATOM 2099 O O . PRO A 1 283 ? 25.412 6.435 -53.211 1.00 55.41 283 PRO A O 1
ATOM 2102 N N . GLY A 1 284 ? 26.280 8.509 -53.191 1.00 55.47 284 GLY A N 1
ATOM 2103 C CA . GLY A 1 284 ? 26.519 8.590 -51.738 1.00 55.47 284 GLY A CA 1
ATOM 2104 C C . GLY A 1 284 ? 25.273 8.485 -50.847 1.00 55.47 284 GLY A C 1
ATOM 2105 O O . GLY A 1 284 ? 25.375 8.568 -49.629 1.00 55.47 284 GLY A O 1
ATOM 2106 N N . ASN A 1 285 ? 24.101 8.323 -51.452 1.00 51.09 285 ASN A N 1
ATOM 2107 C CA . ASN A 1 285 ? 22.780 8.283 -50.842 1.00 51.09 285 ASN A CA 1
ATOM 2108 C C . ASN A 1 285 ? 22.170 6.867 -50.793 1.00 51.09 285 ASN A C 1
ATOM 2110 O O . ASN A 1 285 ? 21.050 6.713 -50.312 1.00 51.09 285 ASN A O 1
ATOM 2114 N N . TYR A 1 286 ? 22.904 5.831 -51.217 1.00 50.19 286 TYR A N 1
ATOM 2115 C CA . TYR A 1 286 ? 22.558 4.434 -50.938 1.00 50.19 286 TYR A CA 1
ATOM 2116 C C . TYR A 1 286 ? 23.501 3.867 -49.874 1.00 50.19 286 TYR A C 1
ATOM 2118 O O . TYR A 1 286 ? 24.678 3.632 -50.133 1.00 50.19 286 TYR A O 1
ATOM 2126 N N . SER A 1 287 ? 22.975 3.623 -48.675 1.00 50.59 287 SER A N 1
ATOM 2127 C CA . SER A 1 287 ? 23.614 2.748 -47.692 1.00 50.59 287 SER A CA 1
ATOM 2128 C C . SER A 1 287 ? 23.022 1.351 -47.858 1.00 50.59 287 SER A C 1
ATOM 2130 O O . SER A 1 287 ? 21.822 1.154 -47.663 1.00 50.59 287 SER A O 1
ATOM 2132 N N . PHE A 1 288 ? 23.847 0.384 -48.255 1.00 54.84 288 PHE A N 1
ATOM 2133 C CA . PHE A 1 288 ? 23.473 -1.026 -48.247 1.00 54.84 288 PHE A CA 1
ATOM 2134 C C . PHE A 1 288 ? 23.902 -1.619 -46.907 1.00 54.84 288 PHE A C 1
ATOM 2136 O O . PHE A 1 288 ? 25.087 -1.854 -46.683 1.00 54.84 288 PHE A O 1
ATOM 2143 N N . VAL A 1 289 ? 22.948 -1.890 -46.017 1.00 51.16 289 VAL A N 1
ATOM 2144 C CA . VAL A 1 289 ? 23.209 -2.740 -44.850 1.00 51.16 289 VAL A CA 1
ATOM 2145 C C . VAL A 1 289 ? 23.005 -4.183 -45.298 1.00 51.16 289 VAL A C 1
ATOM 2147 O O . VAL A 1 289 ? 21.890 -4.698 -45.315 1.00 51.16 289 VAL A O 1
ATOM 2150 N N . ALA A 1 290 ? 24.081 -4.823 -45.749 1.00 47.47 290 ALA A N 1
ATOM 2151 C CA . ALA A 1 290 ? 24.096 -6.261 -45.964 1.00 47.47 290 ALA A CA 1
ATOM 2152 C C . ALA A 1 290 ? 24.564 -6.925 -44.667 1.00 47.47 290 ALA A C 1
ATOM 2154 O O . ALA A 1 290 ? 25.729 -6.809 -44.294 1.00 47.47 290 ALA A O 1
ATOM 2155 N N . TYR A 1 291 ? 23.670 -7.633 -43.977 1.00 46.78 291 TYR A N 1
ATOM 2156 C CA . TYR A 1 291 ? 24.112 -8.597 -42.977 1.00 46.78 291 TYR A CA 1
ATOM 2157 C C . TYR A 1 291 ? 24.804 -9.737 -43.733 1.00 46.78 291 TYR A C 1
ATOM 2159 O O . TYR A 1 291 ? 24.181 -10.423 -44.542 1.00 46.78 291 TYR A O 1
ATOM 2167 N N . ALA A 1 292 ? 26.114 -9.896 -43.525 1.00 47.41 292 ALA A N 1
ATOM 2168 C CA . ALA A 1 292 ? 26.912 -10.946 -44.165 1.00 47.41 292 ALA A CA 1
ATOM 2169 C C . ALA A 1 292 ? 26.559 -12.361 -43.658 1.00 47.41 292 ALA A C 1
ATOM 2171 O O . ALA A 1 292 ? 27.006 -13.350 -44.230 1.00 47.41 292 ALA A O 1
ATOM 2172 N N . SER A 1 293 ? 25.734 -12.454 -42.613 1.00 51.66 293 SER A N 1
ATOM 2173 C CA . SER A 1 293 ? 25.226 -13.694 -42.038 1.00 51.66 293 SER A CA 1
ATOM 2174 C C . SER A 1 293 ? 23.763 -13.524 -41.646 1.00 51.66 293 SER A C 1
ATOM 2176 O O . SER A 1 293 ? 23.341 -12.435 -41.255 1.00 51.66 293 SER A O 1
ATOM 2178 N N . ASP A 1 294 ? 23.007 -14.618 -41.724 1.00 49.72 294 ASP A N 1
ATOM 2179 C CA . ASP A 1 294 ? 21.699 -14.725 -41.087 1.00 49.72 294 ASP A CA 1
ATOM 2180 C C . ASP A 1 294 ? 21.851 -14.409 -39.590 1.00 49.72 294 ASP A C 1
ATOM 2182 O O . ASP A 1 294 ? 22.721 -14.969 -38.918 1.00 49.72 294 ASP A O 1
ATOM 2186 N N . ILE A 1 295 ? 21.021 -13.499 -39.080 1.00 54.44 295 ILE A N 1
ATOM 2187 C CA . ILE A 1 295 ? 21.002 -13.064 -37.674 1.00 54.44 295 ILE A CA 1
ATOM 2188 C C . ILE A 1 295 ? 20.595 -14.211 -36.733 1.00 54.44 295 ILE A C 1
ATOM 2190 O O . ILE A 1 295 ? 20.790 -14.115 -35.526 1.00 54.44 295 ILE A O 1
ATOM 2194 N N . ALA A 1 296 ? 20.047 -15.300 -37.283 1.00 54.81 296 ALA A N 1
ATOM 2195 C CA . ALA A 1 296 ? 19.756 -16.538 -36.568 1.00 54.81 296 ALA A CA 1
ATOM 2196 C C . ALA A 1 296 ? 20.928 -17.544 -36.552 1.00 54.81 296 ALA A C 1
ATOM 2198 O O . ALA A 1 296 ? 20.789 -18.623 -35.974 1.00 54.81 296 ALA A O 1
ATOM 2199 N N . SER A 1 297 ? 22.074 -17.245 -37.181 1.00 49.31 297 SER A N 1
ATOM 2200 C CA . SER A 1 297 ? 23.218 -18.165 -37.171 1.00 49.31 297 SER A CA 1
ATOM 2201 C C . SER A 1 297 ? 23.937 -18.147 -35.813 1.00 49.31 297 SER A C 1
ATOM 2203 O O . SER A 1 297 ? 24.322 -17.078 -35.342 1.00 49.31 297 SER A O 1
ATOM 2205 N N . PRO A 1 298 ? 24.181 -19.317 -35.193 1.00 50.22 298 PRO A N 1
ATOM 2206 C CA . PRO A 1 298 ? 24.761 -19.421 -33.852 1.00 50.22 298 PRO A CA 1
ATOM 2207 C C . PRO A 1 298 ? 26.274 -19.155 -33.782 1.00 50.22 298 PRO A C 1
ATOM 2209 O O . PRO A 1 298 ? 26.844 -19.244 -32.700 1.00 50.22 298 PRO A O 1
ATOM 2212 N N . ASN A 1 299 ? 26.924 -18.832 -34.903 1.00 47.59 299 ASN A N 1
ATOM 2213 C CA . ASN A 1 299 ? 28.352 -18.534 -34.949 1.00 47.59 299 ASN A CA 1
ATOM 2214 C C . ASN A 1 299 ? 28.566 -17.051 -35.263 1.00 47.59 299 ASN A C 1
ATOM 2216 O O . ASN A 1 299 ? 28.640 -16.660 -36.430 1.00 47.59 299 ASN A O 1
ATOM 2220 N N . TRP A 1 300 ? 28.665 -16.263 -34.197 1.00 47.34 300 TRP A N 1
ATOM 2221 C CA . TRP A 1 300 ? 29.304 -14.952 -34.150 1.00 47.34 300 TRP A CA 1
ATOM 2222 C C . TRP A 1 300 ? 30.461 -15.018 -33.153 1.00 47.34 300 TRP A C 1
ATOM 2224 O O . TRP A 1 300 ? 30.304 -15.705 -32.117 1.00 47.34 300 TRP A O 1
#

Radius of gyration: 38.39 Å; chains: 1; bounding box: 88×88×128 Å

pLDDT: mean 79.24, std 22.67, range [28.44, 98.81]